Protein AF-A0A7S2YFI0-F1 (afdb_monomer_lite)

Foldseek 3Di:
DDDDFDDDQDDDDPPDPDDGDDLQRRVQVSCCQQWVDHDPPFKDWPDSALFDKDWAAPPPPPDVCVVVVHGTDIDGDIDIFTQDPVCVVPVVVRTDQCGPPPDHRPDDDDDDDDLVVVLVPDDPRPNVVSVRVNVSVVVVVVLVLVLVVPDDPAAKKKWDLVPKDCQLVLLVLLVQDNVRSVCVSPFIKMKGWDWDCPDPRWTKIWIWIADGPDPPHTPDIDIQTAAKDKDWDAAADSNNRDGGTDIKIKHWDWGAQPQAPSRIWTWMKIFHDDVFGKIKIWTWGHDPQKTKTKMWIQTDPVPDPDRGIRIIIIIIGGDDDPPPPD

Organism: NCBI:txid265537

Secondary structure (DSSP, 8-state):
-------PPPP--TTS-PPPPPHHHHHHHHHHHHH---BTTTEEEEES-SS--EEEE-TT--SHHHHTT--EEEE---EEEE--HHHHH-GGGT--TT-STT---S-S------HHHHHHTS-HHHHHHHHHHHHHHHHHHHHHHHHHHH----EEEEE-GGG-BSHHHHHHHTT--HHHHHHHHHS--EEEEEEE--STTS-EEEEEEESTT-SSSEEEEEEE-BEEEEEEE-S-BTTTTB-S-EEEEEEEEEEE-TTSTTSEEEEEEEEPPGGG--EEEEEEEEETTEEEEEEEEE--TTT-S--SPEEEEEEEEEPPP-----

Radius of gyration: 23.92 Å; chains: 1; bounding box: 74×35×67 Å

Structure (mmCIF, N/CA/C/O backbone):
data_AF-A0A7S2YFI0-F1
#
_entry.id   AF-A0A7S2YFI0-F1
#
loop_
_atom_site.group_PDB
_atom_site.id
_atom_site.type_symbol
_atom_site.label_atom_id
_atom_site.label_alt_id
_atom_site.label_comp_id
_atom_site.label_asym_id
_atom_site.label_entity_id
_atom_site.label_seq_id
_atom_site.pdbx_PDB_ins_code
_atom_site.Cartn_x
_atom_site.Cartn_y
_atom_site.Cartn_z
_atom_site.occupancy
_atom_site.B_iso_or_equiv
_atom_site.auth_seq_id
_atom_site.auth_comp_id
_atom_site.auth_asym_id
_atom_site.auth_atom_id
_atom_site.pdbx_PDB_model_num
ATOM 1 N N . SER A 1 1 ? -16.638 16.879 16.739 1.00 79.56 1 SER A N 1
ATOM 2 C CA . SER A 1 1 ? -15.687 16.045 17.500 1.00 79.56 1 SER A CA 1
ATOM 3 C C . SER A 1 1 ? -15.073 15.045 16.540 1.00 79.56 1 SER A C 1
ATOM 5 O O . SER A 1 1 ? -15.723 14.719 15.556 1.00 79.56 1 SER A O 1
ATOM 7 N N . TRP A 1 2 ? -13.838 14.612 16.786 1.00 89.75 2 TRP A N 1
ATOM 8 C CA . TRP A 1 2 ? -13.183 13.548 16.017 1.00 89.75 2 TRP A CA 1
ATOM 9 C C . TRP A 1 2 ? -13.213 12.263 16.839 1.00 89.75 2 TRP A C 1
ATOM 11 O O . TRP A 1 2 ? -12.985 12.322 18.045 1.00 89.75 2 TRP A O 1
ATOM 21 N N . GLN A 1 3 ? -13.512 11.138 16.202 1.00 91.50 3 GLN A N 1
ATOM 22 C CA . GLN A 1 3 ? -13.483 9.804 16.798 1.00 91.50 3 GLN A CA 1
ATOM 23 C C . GLN A 1 3 ? -13.188 8.781 15.687 1.00 91.50 3 GLN A C 1
ATOM 25 O O . GLN A 1 3 ? -13.381 9.080 14.510 1.00 91.50 3 GLN A O 1
ATOM 30 N N . ALA A 1 4 ? -12.681 7.616 16.069 1.00 93.06 4 ALA A N 1
ATOM 31 C CA . ALA A 1 4 ? -12.593 6.431 15.228 1.00 93.06 4 ALA A CA 1
ATOM 32 C C . ALA A 1 4 ? -13.975 5.754 15.097 1.00 93.06 4 ALA A C 1
ATOM 34 O O . ALA A 1 4 ? -14.808 5.952 15.989 1.00 93.06 4 ALA A O 1
ATOM 35 N N . PRO A 1 5 ? -14.200 4.967 14.027 1.00 93.25 5 PRO A N 1
ATOM 36 C CA . PRO A 1 5 ? -15.417 4.174 13.852 1.00 93.25 5 PRO A CA 1
ATOM 37 C C . PRO A 1 5 ? -15.616 3.156 14.980 1.00 93.25 5 PRO A C 1
ATOM 39 O O . PRO A 1 5 ? -14.627 2.613 15.491 1.00 93.25 5 PRO A O 1
ATOM 42 N N . GLN A 1 6 ? -16.863 2.936 15.411 1.00 91.38 6 GLN A N 1
ATOM 43 C CA . GLN A 1 6 ? -17.170 2.102 16.579 1.00 91.38 6 GLN A CA 1
ATOM 44 C C . GLN A 1 6 ? -18.645 1.690 16.698 1.00 91.38 6 GLN A C 1
ATOM 46 O O . GLN A 1 6 ? -19.494 2.513 17.036 1.00 91.38 6 GLN A O 1
ATOM 51 N N . GLY A 1 7 ? -18.899 0.383 16.746 1.00 89.88 7 GLY A N 1
ATOM 52 C CA . GLY A 1 7 ? -20.228 -0.128 17.073 1.00 89.88 7 GLY A CA 1
ATOM 53 C C . GLY A 1 7 ? -20.242 -1.412 17.894 1.00 89.88 7 GLY A C 1
ATOM 54 O O . GLY A 1 7 ? -19.295 -1.735 18.620 1.00 89.88 7 GLY A O 1
ATOM 55 N N . GLY A 1 8 ? -21.403 -2.058 17.894 1.00 89.56 8 GLY A N 1
ATOM 56 C CA . GLY A 1 8 ? -21.706 -3.188 18.766 1.00 89.56 8 GLY A CA 1
ATOM 57 C C . GLY A 1 8 ? -21.117 -4.490 18.240 1.00 89.56 8 GLY A C 1
ATOM 58 O O . GLY A 1 8 ? -20.944 -4.670 17.040 1.00 89.56 8 GLY A O 1
ATOM 59 N N . VAL A 1 9 ? -20.839 -5.427 19.145 1.00 88.44 9 VAL A N 1
ATOM 60 C CA . VAL A 1 9 ? -20.590 -6.820 18.759 1.00 88.44 9 VAL A CA 1
ATOM 61 C C . VAL A 1 9 ? -21.922 -7.549 18.837 1.00 88.44 9 VAL A C 1
ATOM 63 O O . VAL A 1 9 ? -22.497 -7.648 19.924 1.00 88.44 9 VAL A O 1
ATOM 66 N N . ASP A 1 10 ? -22.413 -8.035 17.699 1.00 83.12 10 ASP A N 1
ATOM 67 C CA . ASP A 1 10 ? -23.638 -8.823 17.671 1.00 83.12 10 ASP A CA 1
ATOM 68 C C . ASP A 1 10 ? -23.377 -10.200 18.288 1.00 83.12 10 ASP A C 1
ATOM 70 O O . ASP A 1 10 ? -22.575 -10.996 17.795 1.00 83.12 10 ASP A O 1
ATOM 74 N N . ASP A 1 11 ? -24.070 -10.483 19.387 1.00 70.00 11 ASP A N 1
ATOM 75 C CA . ASP A 1 11 ? -24.106 -11.807 20.002 1.00 70.00 11 ASP A CA 1
ATOM 76 C C . ASP A 1 11 ? -25.409 -12.522 19.619 1.00 70.00 11 ASP A C 1
ATOM 78 O O . ASP A 1 11 ? -26.458 -11.881 19.477 1.00 70.00 11 ASP A O 1
ATOM 82 N N . ALA A 1 12 ? -25.374 -13.852 19.493 1.00 54.28 12 ALA A N 1
ATOM 83 C CA . ALA A 1 12 ? -26.614 -14.614 19.381 1.00 54.28 12 ALA A CA 1
ATOM 84 C C . ALA A 1 12 ? -27.233 -14.736 20.769 1.00 54.28 12 ALA A C 1
ATOM 86 O O . ALA A 1 12 ? -26.848 -15.579 21.579 1.00 54.28 12 ALA A O 1
ATOM 87 N N . TRP A 1 13 ? -28.244 -13.920 21.031 1.00 57.91 13 TRP A N 1
ATOM 88 C CA . TRP A 1 13 ? -29.158 -14.148 22.141 1.00 57.91 13 TRP A CA 1
ATOM 89 C C . TRP A 1 13 ? -30.466 -14.717 21.595 1.00 57.91 13 TRP A C 1
ATOM 91 O O . TRP A 1 13 ? -30.853 -14.406 20.473 1.00 57.91 13 TRP A O 1
ATOM 101 N N . GLU A 1 14 ? -31.153 -15.552 22.387 1.00 50.44 14 GLU A N 1
ATOM 102 C CA . GLU A 1 14 ? -32.298 -16.393 21.971 1.00 50.44 14 GLU A CA 1
ATOM 103 C C . GLU A 1 14 ? -33.426 -15.670 21.197 1.00 50.44 14 GLU A C 1
ATOM 105 O O . GLU A 1 14 ? -34.275 -16.334 20.604 1.00 50.44 14 GLU A O 1
ATOM 110 N N . ALA A 1 15 ? -33.459 -14.332 21.186 1.00 55.47 15 ALA A N 1
ATOM 111 C CA . ALA A 1 15 ? -34.475 -13.527 20.516 1.00 55.47 15 ALA A CA 1
ATOM 112 C C . ALA A 1 15 ? -34.003 -12.730 19.281 1.00 55.47 15 ALA A C 1
ATOM 114 O O . ALA A 1 15 ? -34.860 -12.148 18.611 1.00 55.47 15 ALA A O 1
ATOM 115 N N . ASN A 1 16 ? -32.707 -12.689 18.944 1.00 58.19 16 ASN A N 1
ATOM 116 C CA . ASN A 1 16 ? -32.253 -12.142 17.661 1.00 58.19 16 ASN A CA 1
ATOM 117 C C . ASN A 1 16 ? -31.700 -13.294 16.794 1.00 58.19 16 ASN A C 1
ATOM 119 O O . ASN A 1 16 ? -30.969 -14.162 17.255 1.00 58.19 16 ASN A O 1
ATOM 123 N N . ASN A 1 17 ? -32.114 -13.369 15.531 1.00 61.75 17 ASN A N 1
ATOM 124 C CA . ASN A 1 17 ? -31.664 -14.408 14.593 1.00 61.75 17 ASN A CA 1
ATOM 125 C C . ASN A 1 17 ? -30.255 -14.100 14.036 1.00 61.75 17 ASN A C 1
ATOM 127 O O . ASN A 1 17 ? -29.983 -14.409 12.874 1.00 61.75 17 ASN A O 1
ATOM 131 N N . PHE A 1 18 ? -29.384 -13.435 14.801 1.00 67.81 18 PHE A N 1
ATOM 132 C CA . PHE A 1 18 ? -28.055 -13.067 14.323 1.00 67.81 18 PHE A CA 1
ATOM 133 C C . PHE A 1 18 ? -27.056 -14.197 14.565 1.00 67.81 18 PHE A C 1
ATOM 135 O O . PHE A 1 18 ? -27.201 -15.036 15.454 1.00 67.81 18 PHE A O 1
ATOM 142 N N . VAL A 1 19 ? -26.042 -14.233 13.709 1.00 74.25 19 VAL A N 1
ATOM 143 C CA . VAL A 1 19 ? -24.886 -15.113 13.862 1.00 74.25 19 VAL A CA 1
ATOM 144 C C . VAL A 1 19 ? -23.897 -14.387 14.779 1.00 74.25 19 VAL A C 1
ATOM 146 O O . VAL A 1 19 ? -23.603 -13.234 14.479 1.00 74.25 19 VAL A O 1
ATOM 149 N N . PRO A 1 20 ? -23.378 -15.013 15.855 1.00 83.56 20 PRO A N 1
ATOM 150 C CA . PRO A 1 20 ? -22.409 -14.364 16.734 1.00 83.56 20 PRO A CA 1
ATOM 151 C C . PRO A 1 20 ? -21.185 -13.877 15.962 1.00 83.56 20 PRO A C 1
ATOM 153 O O . PRO A 1 20 ? -20.627 -14.622 15.146 1.00 83.56 20 PRO A O 1
ATOM 156 N N . GLU A 1 21 ? -20.731 -12.668 16.271 1.00 88.38 21 GLU A N 1
ATOM 157 C CA . GLU A 1 21 ? -19.525 -12.081 15.699 1.00 88.38 21 GLU A CA 1
ATOM 158 C C . GLU A 1 21 ? -18.355 -12.124 16.691 1.00 88.38 21 GLU A C 1
ATOM 160 O O . GLU A 1 21 ? -18.494 -11.942 17.899 1.00 88.38 21 GLU A O 1
ATOM 165 N N . THR A 1 22 ? -17.147 -12.339 16.175 1.00 91.44 22 THR A N 1
ATOM 166 C CA . THR A 1 22 ? -15.915 -12.009 16.905 1.00 91.44 22 THR A CA 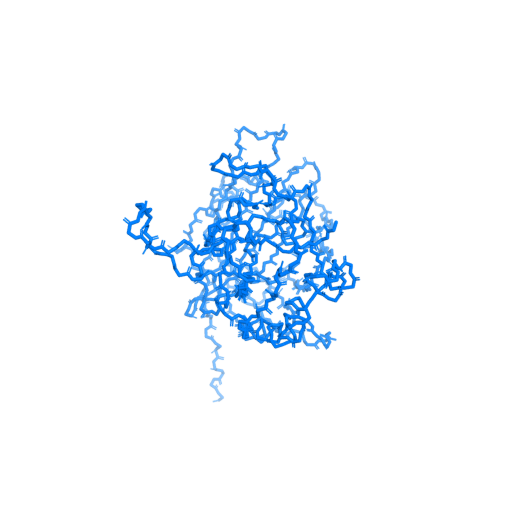1
ATOM 167 C C . THR A 1 22 ? -15.689 -10.494 16.900 1.00 91.44 22 THR A C 1
ATOM 169 O O . THR A 1 22 ? -16.155 -9.797 16.002 1.00 91.44 22 THR A O 1
ATOM 172 N N . ILE A 1 23 ? -14.881 -9.982 17.835 1.00 92.56 23 ILE A N 1
ATOM 173 C CA . ILE A 1 23 ? -14.485 -8.559 17.889 1.00 92.56 23 ILE A CA 1
ATOM 174 C C . ILE A 1 23 ? -13.936 -8.065 16.542 1.00 92.56 23 ILE A C 1
ATOM 176 O O . ILE A 1 23 ? -14.292 -6.986 16.081 1.00 92.56 23 ILE A O 1
ATOM 180 N N . ALA A 1 24 ? -13.093 -8.868 15.887 1.00 93.56 24 ALA A N 1
ATOM 181 C CA . ALA A 1 24 ? -12.520 -8.523 14.591 1.00 93.56 24 ALA A CA 1
ATOM 182 C C . ALA A 1 24 ? -13.573 -8.469 13.469 1.00 93.56 24 ALA A C 1
ATOM 184 O O . ALA A 1 24 ? -13.476 -7.617 12.589 1.00 93.56 24 ALA A O 1
ATOM 185 N N . GLN A 1 25 ? -14.571 -9.360 13.498 1.00 93.81 25 GLN A N 1
ATOM 186 C CA . GLN A 1 25 ? -15.677 -9.355 12.533 1.00 93.81 25 GLN A CA 1
ATOM 187 C C . GLN A 1 25 ? -16.577 -8.138 12.731 1.00 93.81 25 GLN A C 1
ATOM 189 O O . GLN A 1 25 ? -16.843 -7.446 11.753 1.00 93.81 25 GLN A O 1
ATOM 194 N N . ALA A 1 26 ? -16.951 -7.835 13.976 1.00 93.81 26 ALA A N 1
ATOM 195 C CA . ALA A 1 26 ? -17.712 -6.635 14.301 1.00 93.81 26 ALA A CA 1
ATOM 196 C C . ALA A 1 26 ? -16.947 -5.377 13.866 1.00 93.81 26 ALA A C 1
ATOM 198 O O . ALA A 1 26 ? -17.455 -4.593 13.078 1.00 93.81 26 ALA A O 1
ATOM 199 N N . ALA A 1 27 ? -15.671 -5.234 14.242 1.00 95.38 27 ALA A N 1
ATOM 200 C CA . ALA A 1 27 ? -14.858 -4.088 13.828 1.00 95.38 27 ALA A CA 1
ATOM 201 C C . ALA A 1 27 ? -14.746 -3.943 12.297 1.00 95.38 27 ALA A C 1
ATOM 203 O O . ALA A 1 27 ? -14.753 -2.826 11.786 1.00 95.38 27 ALA A O 1
ATOM 204 N N . ALA A 1 28 ? -14.654 -5.051 11.553 1.00 95.44 28 ALA A N 1
ATOM 205 C CA . ALA A 1 28 ? -14.647 -5.030 10.091 1.00 95.44 28 ALA A CA 1
ATOM 206 C C . ALA A 1 28 ? -16.011 -4.641 9.492 1.00 95.44 28 ALA A C 1
ATOM 208 O O . ALA A 1 28 ? -16.043 -3.945 8.476 1.00 95.44 28 ALA A O 1
ATOM 209 N N . ARG A 1 29 ? -17.119 -5.082 10.104 1.00 94.69 29 ARG A N 1
ATOM 210 C CA . ARG A 1 29 ? -18.481 -4.700 9.715 1.00 94.69 29 ARG A CA 1
ATOM 211 C C . ARG A 1 29 ? -18.716 -3.211 9.961 1.00 94.69 29 ARG A C 1
ATOM 213 O O . ARG A 1 29 ? -19.071 -2.523 9.012 1.00 94.69 29 ARG A O 1
ATOM 220 N N . GLU A 1 30 ? -18.417 -2.710 11.156 1.00 95.12 30 GLU A N 1
ATOM 221 C CA . GLU A 1 30 ? -18.569 -1.288 11.510 1.00 95.12 30 GLU A CA 1
ATOM 222 C C . GLU A 1 30 ? -17.718 -0.393 10.601 1.00 95.12 30 GLU A C 1
ATOM 224 O O . GLU A 1 30 ? -18.173 0.622 10.080 1.00 95.12 30 GLU A O 1
ATOM 229 N N . LEU A 1 31 ? -16.486 -0.818 10.297 1.00 95.31 31 LEU A N 1
ATOM 230 C CA . LEU A 1 31 ? -15.634 -0.104 9.350 1.00 95.31 31 LEU A CA 1
ATOM 231 C C . LEU A 1 31 ? -16.264 -0.021 7.944 1.00 95.31 31 LEU A C 1
ATOM 233 O O . LEU A 1 31 ? -16.124 0.992 7.255 1.00 95.31 31 LEU A O 1
ATOM 237 N N . TYR A 1 32 ? -16.974 -1.061 7.507 1.00 95.44 32 TYR A N 1
ATOM 238 C CA . TYR A 1 32 ? -17.712 -1.028 6.248 1.00 95.44 32 TYR A CA 1
ATOM 239 C C . TYR A 1 32 ? -18.984 -0.173 6.340 1.00 95.44 32 TYR A C 1
ATOM 241 O O . TYR A 1 32 ? -19.271 0.583 5.411 1.00 95.44 32 TYR A O 1
ATOM 249 N N . GLU A 1 33 ? -19.736 -0.281 7.431 1.00 94.56 33 GLU A N 1
ATOM 250 C CA . GLU A 1 33 ? -21.015 0.407 7.632 1.00 94.56 33 GLU A CA 1
ATOM 251 C C . GLU A 1 33 ? -20.841 1.919 7.756 1.00 94.56 33 GLU A C 1
ATOM 253 O O . GLU A 1 33 ? -21.527 2.682 7.068 1.00 94.56 33 GLU A O 1
ATOM 258 N N . GLU A 1 34 ? -19.847 2.351 8.526 1.00 95.12 34 GLU A N 1
ATOM 259 C CA . GLU A 1 34 ? -19.617 3.759 8.833 1.00 95.12 34 GLU A CA 1
ATOM 260 C C . GLU A 1 34 ? -18.669 4.445 7.834 1.00 95.12 34 GLU A C 1
ATOM 262 O O . GLU A 1 34 ? -18.810 5.642 7.566 1.00 95.12 34 GLU A O 1
ATOM 267 N N . MET A 1 35 ? -17.703 3.702 7.271 1.00 95.19 35 MET A N 1
ATOM 268 C CA . MET A 1 35 ? -16.628 4.266 6.435 1.00 95.19 35 MET A CA 1
ATOM 269 C C . MET A 1 35 ? -16.579 3.698 5.011 1.00 95.19 35 MET A C 1
ATOM 271 O O . MET A 1 35 ? -15.788 4.169 4.193 1.00 95.19 35 MET A O 1
ATOM 275 N N . GLY A 1 36 ? -17.376 2.676 4.689 1.00 94.75 36 GLY A N 1
ATOM 276 C CA . GLY A 1 36 ? -17.392 2.038 3.369 1.00 94.75 36 GLY A CA 1
ATOM 277 C C . GLY A 1 36 ? -16.173 1.168 3.043 1.00 94.75 36 GLY A C 1
ATOM 278 O O . GLY A 1 36 ? -16.100 0.635 1.932 1.00 94.75 36 GLY A O 1
ATOM 279 N N . LEU A 1 37 ? -15.233 0.997 3.978 1.00 95.25 37 LEU A N 1
ATOM 280 C CA . LEU A 1 37 ? -13.970 0.292 3.743 1.00 95.25 37 LEU A CA 1
ATOM 281 C C . LEU A 1 37 ? -14.134 -1.212 3.960 1.00 95.25 37 LEU A C 1
ATOM 283 O O . LEU A 1 37 ? -14.724 -1.655 4.942 1.00 95.25 37 LEU A O 1
ATOM 287 N N . LYS A 1 38 ? -13.569 -2.017 3.060 1.00 94.12 38 LYS A N 1
ATOM 288 C CA . LYS A 1 38 ? -13.610 -3.479 3.145 1.00 94.12 38 LYS A CA 1
ATOM 289 C C . LYS A 1 38 ? -12.249 -4.048 3.525 1.00 94.12 38 LYS A C 1
ATOM 291 O O . LYS A 1 38 ? -11.222 -3.670 2.957 1.00 94.12 38 LYS A O 1
ATOM 296 N N . CYS A 1 39 ? -12.252 -5.019 4.436 1.00 93.00 39 CYS A N 1
ATOM 297 C CA . CYS A 1 39 ? -11.061 -5.817 4.723 1.00 93.00 39 CYS A CA 1
ATOM 298 C C . CYS A 1 39 ? -10.578 -6.558 3.466 1.00 93.00 39 CYS A C 1
ATOM 300 O O . CYS A 1 39 ? -11.376 -6.903 2.595 1.00 93.00 39 CYS A O 1
ATOM 302 N N . ASP A 1 40 ? -9.262 -6.737 3.362 1.00 87.88 40 ASP A N 1
ATOM 303 C CA . ASP A 1 40 ? -8.517 -7.351 2.251 1.00 87.88 40 ASP A CA 1
ATOM 304 C C . ASP A 1 40 ? -8.595 -6.608 0.906 1.00 87.88 40 ASP A C 1
ATOM 306 O O . ASP A 1 40 ? -7.879 -6.948 -0.036 1.00 87.88 40 ASP A O 1
ATOM 310 N N . LYS A 1 41 ? -9.423 -5.562 0.817 1.00 89.44 41 LYS A N 1
ATOM 311 C CA . LYS A 1 41 ? -9.550 -4.702 -0.362 1.00 89.44 41 LYS A CA 1
ATOM 312 C C . LYS A 1 41 ? -9.022 -3.292 -0.114 1.00 89.44 41 LYS A C 1
ATOM 314 O O . LYS A 1 41 ? -8.270 -2.781 -0.935 1.00 89.44 41 LYS A O 1
ATOM 319 N N . ASP A 1 42 ? -9.443 -2.673 0.984 1.00 93.00 42 ASP A N 1
ATOM 320 C CA . ASP A 1 42 ? -9.149 -1.275 1.313 1.00 93.00 42 ASP A CA 1
ATOM 321 C C . ASP A 1 42 ? -8.253 -1.178 2.563 1.00 93.00 42 ASP A C 1
ATOM 323 O O . ASP A 1 42 ? -7.406 -0.284 2.668 1.00 93.00 42 ASP A O 1
ATOM 327 N N . VAL A 1 43 ? -8.363 -2.155 3.471 1.00 95.44 43 VAL A N 1
ATOM 328 C CA . VAL A 1 43 ? -7.529 -2.275 4.675 1.00 95.44 43 VAL A CA 1
ATOM 329 C C . VAL A 1 43 ? -7.177 -3.729 5.014 1.00 95.44 43 VAL A C 1
ATOM 331 O O . VAL A 1 43 ? -7.879 -4.651 4.609 1.00 95.44 43 VAL A O 1
ATOM 334 N N . ILE A 1 44 ? -6.133 -3.939 5.818 1.00 95.12 44 ILE A N 1
ATOM 335 C CA . ILE A 1 44 ? -5.776 -5.238 6.417 1.00 95.12 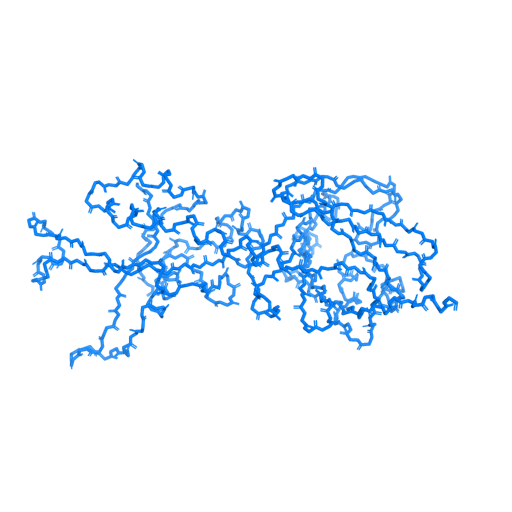44 ILE A CA 1
ATOM 336 C C . ILE A 1 44 ? -5.794 -5.121 7.942 1.00 95.12 44 ILE A C 1
ATOM 338 O O . ILE A 1 44 ? -5.249 -4.166 8.502 1.00 95.12 44 ILE A O 1
ATOM 342 N N . LEU A 1 45 ? -6.398 -6.103 8.617 1.00 94.69 45 LEU A N 1
ATOM 343 C CA . LEU A 1 45 ? -6.366 -6.210 10.075 1.00 94.69 45 LEU A CA 1
ATOM 344 C C . LEU A 1 45 ? -4.954 -6.582 10.545 1.00 94.69 45 LEU A C 1
ATOM 346 O O . LEU A 1 45 ? -4.433 -7.644 10.214 1.00 94.69 45 LEU A O 1
ATOM 350 N N . MET A 1 46 ? -4.350 -5.719 11.356 1.00 90.44 46 MET A N 1
ATOM 351 C CA . MET A 1 46 ? -3.009 -5.928 11.906 1.00 90.44 46 MET A CA 1
ATOM 352 C C . MET A 1 46 ? -3.045 -6.513 13.310 1.00 90.44 46 MET A C 1
ATOM 354 O O . MET A 1 46 ? -2.201 -7.339 13.655 1.00 90.44 46 MET A O 1
ATOM 358 N N . ASN A 1 47 ? -4.001 -6.056 14.120 1.00 88.06 47 ASN A N 1
ATOM 359 C CA . ASN A 1 47 ? -4.191 -6.513 15.487 1.00 88.06 47 ASN A CA 1
ATOM 360 C C . ASN A 1 47 ? -5.677 -6.423 15.860 1.00 88.06 47 ASN A C 1
ATOM 362 O O . ASN A 1 47 ? -6.247 -5.337 15.818 1.00 88.06 47 ASN A O 1
ATOM 366 N N . GLY A 1 48 ? -6.289 -7.556 16.214 1.00 86.81 48 GLY A N 1
ATOM 367 C CA . GLY A 1 48 ? -7.691 -7.635 16.645 1.00 86.81 48 GLY A CA 1
ATOM 368 C C . GLY A 1 48 ? -7.926 -7.295 18.120 1.00 86.81 48 GLY A C 1
ATOM 369 O O . GLY A 1 48 ? -9.072 -7.272 18.553 1.00 86.81 48 GLY A O 1
ATOM 370 N N . ASN A 1 49 ? -6.859 -7.070 18.891 1.00 85.75 49 ASN A N 1
ATOM 371 C CA . ASN A 1 49 ? -6.929 -6.620 20.275 1.00 85.75 49 ASN A CA 1
ATOM 372 C C . ASN A 1 49 ? -5.695 -5.767 20.608 1.00 85.75 49 ASN A C 1
ATOM 374 O O . ASN A 1 49 ? -4.702 -6.234 21.168 1.00 85.75 49 ASN A O 1
ATOM 378 N N . ALA A 1 50 ? -5.720 -4.517 20.154 1.00 80.25 50 ALA A N 1
ATOM 379 C CA . ALA A 1 50 ? -4.574 -3.616 20.202 1.00 80.25 50 ALA A CA 1
ATOM 380 C C . ALA A 1 50 ? -4.211 -3.159 21.619 1.00 80.25 50 ALA A C 1
ATOM 382 O O . ALA A 1 50 ? -3.051 -2.839 21.878 1.00 80.25 50 ALA A O 1
ATOM 383 N N . VAL A 1 51 ? -5.193 -3.147 22.521 1.00 86.06 51 VAL A N 1
ATOM 384 C CA . VAL A 1 51 ? -5.047 -2.813 23.940 1.00 86.06 51 VAL A CA 1
ATOM 385 C C . VAL A 1 51 ? -5.960 -3.696 24.773 1.00 86.06 51 VAL A C 1
ATOM 387 O O . VAL A 1 51 ? -6.916 -4.259 24.250 1.00 86.06 51 VAL A O 1
ATOM 390 N N . GLU A 1 52 ? -5.697 -3.774 26.076 1.00 85.50 52 GLU A N 1
ATOM 391 C CA . GLU A 1 52 ? -6.630 -4.412 27.003 1.00 85.50 52 GLU A CA 1
ATOM 392 C C . GLU A 1 52 ? -8.015 -3.738 26.948 1.00 85.50 52 GLU A C 1
ATOM 394 O O . GLU A 1 52 ? -8.088 -2.512 26.792 1.00 85.50 52 GLU A O 1
ATOM 399 N N . PRO A 1 53 ? -9.112 -4.503 27.096 1.00 89.25 53 PRO A N 1
ATOM 400 C CA . PRO A 1 53 ? -10.459 -3.963 26.966 1.00 89.25 53 PRO A CA 1
ATOM 401 C C . PRO A 1 53 ? -10.722 -2.830 27.959 1.00 89.25 53 PRO A C 1
ATOM 403 O O . PRO A 1 53 ? -10.463 -2.958 29.160 1.00 89.25 53 PRO A O 1
ATOM 406 N N . VAL A 1 54 ? -11.278 -1.718 27.475 1.00 88.19 54 VAL A N 1
ATOM 407 C CA . VAL A 1 54 ? -11.529 -0.528 28.300 1.00 88.19 54 VAL A CA 1
ATOM 408 C C . VAL A 1 54 ? -13.014 -0.397 28.585 1.00 88.19 54 VAL A C 1
ATOM 410 O O . VAL A 1 54 ? -13.824 -0.260 27.672 1.00 88.19 54 VAL A O 1
ATOM 413 N N . ARG A 1 55 ? -13.384 -0.386 29.867 1.00 87.50 55 ARG A N 1
ATOM 414 C CA . ARG A 1 55 ? -14.770 -0.173 30.298 1.00 87.50 55 ARG A CA 1
ATOM 415 C C . ARG A 1 55 ? -15.015 1.281 30.659 1.00 87.50 55 ARG A C 1
ATOM 417 O O . ARG A 1 55 ? -14.200 1.888 31.351 1.00 87.50 55 ARG A O 1
ATOM 424 N N . TYR A 1 56 ? -16.165 1.809 30.262 1.00 81.44 56 TYR A N 1
ATOM 425 C CA . TYR A 1 56 ? -16.641 3.099 30.751 1.00 81.44 56 TYR A CA 1
ATOM 426 C C . TYR A 1 56 ? -18.108 3.024 31.172 1.00 81.44 56 TYR A C 1
ATOM 428 O O . TYR A 1 56 ? -18.917 2.327 30.559 1.00 81.44 56 TYR A O 1
ATOM 436 N N . ASP A 1 57 ? -18.421 3.728 32.256 1.00 80.38 57 ASP A N 1
ATOM 437 C CA . ASP A 1 57 ? -19.754 3.799 32.846 1.00 80.38 57 ASP A CA 1
ATOM 438 C C . ASP A 1 57 ? -20.591 4.867 32.124 1.00 80.38 57 ASP A C 1
ATOM 440 O O . ASP A 1 57 ? -20.100 5.947 31.785 1.00 80.38 57 ASP A O 1
ATOM 444 N N . THR A 1 58 ? -21.860 4.559 31.883 1.00 78.75 58 THR A N 1
ATOM 445 C CA . THR A 1 58 ? -22.848 5.484 31.308 1.00 78.75 58 THR A CA 1
ATOM 446 C C . THR A 1 58 ? -23.941 5.868 32.305 1.00 78.75 58 THR A C 1
ATOM 448 O O . THR A 1 58 ? -24.902 6.551 31.938 1.00 78.75 58 THR A O 1
ATOM 451 N N . SER A 1 59 ? -23.804 5.462 33.569 1.00 76.06 59 SER A N 1
ATOM 452 C CA . SER A 1 59 ? -24.726 5.775 34.653 1.00 76.06 59 SER A CA 1
ATOM 453 C C . SER A 1 59 ? -24.976 7.283 34.755 1.00 76.06 59 SER A C 1
ATOM 455 O O . SER A 1 59 ? -24.084 8.120 34.619 1.00 76.06 59 SER A O 1
ATOM 457 N N . GLY A 1 60 ? -26.249 7.651 34.923 1.00 72.12 60 GLY A N 1
ATOM 458 C CA . GLY A 1 60 ? -26.672 9.054 34.980 1.00 72.12 60 GLY A CA 1
ATOM 459 C C . GLY A 1 60 ? -26.798 9.769 33.627 1.00 72.12 60 GLY A C 1
ATOM 460 O O . GLY A 1 60 ? -27.107 10.959 33.620 1.00 72.12 60 GLY A O 1
ATOM 461 N N . THR A 1 61 ? -26.613 9.083 32.492 1.00 74.50 61 THR A N 1
ATOM 462 C CA . THR A 1 61 ? -26.920 9.627 31.154 1.00 74.50 61 THR A CA 1
ATOM 463 C C . THR A 1 61 ? -28.301 9.172 30.659 1.00 74.50 61 THR A C 1
ATOM 465 O O . THR A 1 61 ? -28.738 8.067 30.973 1.00 74.50 61 THR A O 1
ATOM 468 N N . ASP A 1 62 ? -29.006 9.998 29.873 1.00 78.12 62 ASP A N 1
ATOM 469 C CA . ASP A 1 62 ? -30.315 9.650 29.274 1.00 78.12 62 ASP A CA 1
ATOM 470 C C . ASP A 1 62 ? -30.176 8.982 27.886 1.00 78.12 62 ASP A C 1
ATOM 472 O O . ASP A 1 62 ? -30.893 9.297 26.930 1.00 78.12 62 ASP A O 1
ATOM 476 N N . ASN A 1 63 ? -29.200 8.084 27.737 1.00 80.12 63 ASN A N 1
ATOM 477 C CA . ASN A 1 63 ? -28.938 7.396 26.474 1.00 80.12 63 ASN A CA 1
ATOM 478 C C . ASN A 1 63 ? -29.720 6.069 26.364 1.00 80.12 63 ASN A C 1
ATOM 480 O O . ASN A 1 63 ? -30.443 5.658 27.271 1.00 80.12 63 ASN A O 1
ATOM 484 N N . TRP A 1 64 ? -29.628 5.402 25.212 1.00 81.69 64 TRP A N 1
ATOM 485 C CA . TRP A 1 64 ? -30.336 4.138 24.988 1.00 81.69 64 TRP A CA 1
ATOM 486 C C . TRP A 1 64 ? -29.784 2.984 25.846 1.00 81.69 64 TRP A C 1
ATOM 488 O O . TRP A 1 64 ? -30.544 2.081 26.196 1.00 81.69 64 TRP A O 1
ATOM 498 N N . LEU A 1 65 ? -28.496 3.027 26.216 1.00 80.50 65 LEU A N 1
ATOM 499 C CA . LEU A 1 65 ? -27.836 2.006 27.034 1.00 80.50 65 LEU A CA 1
ATOM 500 C C . LEU A 1 65 ? -28.446 1.966 28.434 1.00 80.50 65 LEU A C 1
ATOM 502 O O . LEU A 1 65 ? -28.898 0.910 28.874 1.00 80.50 65 LEU A O 1
ATOM 506 N N . THR A 1 66 ? -28.553 3.123 29.094 1.00 80.12 66 THR A N 1
ATOM 507 C CA . THR A 1 66 ? -29.168 3.225 30.424 1.00 80.12 66 THR A CA 1
ATOM 508 C C . THR A 1 66 ? -30.656 2.889 30.381 1.00 80.12 66 THR A C 1
ATOM 510 O O . THR A 1 66 ? -31.145 2.180 31.261 1.00 80.12 66 THR A O 1
ATOM 513 N N . LYS A 1 67 ? -31.371 3.305 29.323 1.00 82.50 67 LYS A N 1
ATOM 514 C CA . LYS A 1 67 ? -32.779 2.926 29.075 1.00 82.50 67 LYS A CA 1
ATOM 515 C C . LYS A 1 67 ? -32.968 1.419 28.903 1.00 82.50 67 LYS A C 1
ATOM 517 O O . LYS A 1 67 ? -34.010 0.896 29.287 1.00 82.50 67 LYS A O 1
ATOM 522 N N . SER A 1 68 ? -31.963 0.732 28.368 1.00 81.75 68 SER A N 1
ATOM 523 C CA . SER A 1 68 ? -31.955 -0.724 28.180 1.00 81.75 68 SER A CA 1
ATOM 524 C C . SER A 1 68 ? -31.379 -1.481 29.386 1.00 81.75 68 SER A C 1
ATOM 526 O O . SER A 1 68 ? -31.271 -2.702 29.346 1.00 81.75 68 SER A O 1
ATOM 528 N N . GLY A 1 69 ? -31.030 -0.779 30.472 1.00 83.38 69 GLY A N 1
ATOM 529 C CA . GLY A 1 69 ? -30.518 -1.372 31.712 1.00 83.38 69 GLY A CA 1
ATOM 530 C C . GLY A 1 69 ? -29.018 -1.678 31.714 1.00 83.38 69 GLY A C 1
ATOM 531 O O . GLY A 1 69 ? -28.524 -2.269 32.675 1.00 83.38 69 GLY A O 1
ATOM 532 N N . PHE A 1 70 ? -28.279 -1.270 30.681 1.00 82.75 70 PHE A N 1
ATOM 533 C CA . PHE A 1 70 ? -26.828 -1.421 30.644 1.00 82.75 70 PHE A CA 1
ATOM 534 C C . PHE A 1 70 ? -26.150 -0.367 31.523 1.00 82.75 70 PHE A C 1
ATOM 536 O O . PHE A 1 70 ? -26.542 0.800 31.546 1.00 82.75 70 PHE A O 1
ATOM 543 N N . GLN A 1 71 ? -25.106 -0.785 32.243 1.00 83.44 71 GLN A N 1
ATOM 544 C CA . GLN A 1 71 ? -24.306 0.114 33.081 1.00 83.44 71 GLN A CA 1
ATOM 545 C C . GLN A 1 71 ? -23.280 0.894 32.250 1.00 83.44 71 GLN A C 1
ATOM 547 O O . GLN A 1 71 ? -22.917 2.007 32.597 1.00 83.44 71 GLN A O 1
ATOM 552 N N . GLY A 1 72 ? -22.839 0.369 31.112 1.00 83.31 72 GLY A N 1
ATOM 553 C CA . GLY A 1 72 ? -21.785 0.992 30.323 1.00 83.31 72 GLY A CA 1
ATOM 554 C C . GLY A 1 72 ? -21.426 0.171 29.098 1.00 83.31 72 GLY A C 1
ATOM 555 O O . GLY A 1 72 ? -22.187 -0.709 28.697 1.00 83.31 72 GLY A O 1
ATOM 556 N N . GLN A 1 73 ? -20.255 0.450 28.532 1.00 85.00 73 GLN A N 1
ATOM 557 C CA . GLN A 1 73 ? -19.690 -0.326 27.429 1.00 85.00 73 GLN A CA 1
ATOM 558 C C . GLN A 1 73 ? -18.281 -0.809 27.768 1.00 85.00 73 GLN A C 1
ATOM 560 O O . GLN A 1 73 ? -17.558 -0.177 28.541 1.00 85.00 73 GLN A O 1
ATOM 565 N N . GLU A 1 74 ? -17.897 -1.923 27.153 1.00 89.75 74 GLU A N 1
ATOM 566 C CA . GLU A 1 74 ? -16.522 -2.404 27.066 1.00 89.75 74 GLU A CA 1
ATOM 567 C C . GLU A 1 74 ? -16.052 -2.227 25.619 1.00 89.75 74 GLU A C 1
ATOM 569 O O . GLU A 1 74 ? -16.706 -2.700 24.694 1.00 89.75 74 GLU A O 1
ATOM 574 N N . LEU A 1 75 ? -14.947 -1.513 25.426 1.00 90.38 75 LEU A N 1
ATOM 575 C CA . LEU A 1 75 ? -14.369 -1.219 24.121 1.00 90.38 75 LEU A CA 1
ATOM 576 C C . LEU A 1 75 ? -13.156 -2.110 23.882 1.00 90.38 75 LEU A C 1
ATOM 578 O O . LEU A 1 75 ? -12.244 -2.164 24.710 1.00 90.38 75 LEU A O 1
ATOM 582 N N . HIS A 1 76 ? -13.133 -2.738 22.712 1.00 92.94 76 HIS A N 1
ATOM 583 C CA . HIS A 1 76 ? -11.991 -3.475 22.185 1.00 92.94 76 HIS A CA 1
ATOM 584 C C . HIS A 1 76 ? -11.476 -2.746 20.949 1.00 92.94 76 HIS A C 1
ATOM 586 O O . HIS A 1 76 ? -12.258 -2.382 20.072 1.00 92.94 76 HIS A O 1
ATOM 592 N N . TRP A 1 77 ? -10.166 -2.523 20.867 1.00 93.75 77 TRP A N 1
ATOM 593 C CA . TRP A 1 77 ? -9.569 -1.809 19.740 1.00 93.75 77 TRP A CA 1
ATOM 594 C C . TRP A 1 77 ? -9.000 -2.778 18.711 1.00 93.75 77 TRP A C 1
ATOM 596 O O . TRP A 1 77 ? -8.123 -3.581 19.024 1.00 93.75 77 TRP A O 1
ATOM 606 N N . CYS A 1 78 ? -9.436 -2.636 17.463 1.00 95.44 78 CYS A N 1
ATOM 607 C CA . CYS A 1 78 ? -8.810 -3.278 16.313 1.00 95.44 78 CYS A CA 1
ATOM 608 C C . CYS A 1 78 ? -7.984 -2.255 15.530 1.00 95.44 78 CYS A C 1
ATOM 610 O O . CYS A 1 78 ? -8.440 -1.142 15.270 1.00 95.44 78 CYS A O 1
ATOM 612 N N . VAL A 1 79 ? -6.771 -2.632 15.129 1.00 95.31 79 VAL A N 1
ATOM 613 C CA . VAL A 1 79 ? -5.897 -1.798 14.297 1.00 95.31 79 VAL A CA 1
ATOM 614 C C . VAL A 1 79 ? -5.874 -2.350 12.886 1.00 95.31 79 VAL A C 1
ATOM 616 O O . VAL A 1 79 ? -5.459 -3.488 12.657 1.00 95.31 79 VAL A O 1
ATOM 619 N N . PHE A 1 80 ? -6.250 -1.497 11.943 1.00 95.69 80 PHE A N 1
ATOM 620 C CA . PHE A 1 80 ? -6.195 -1.764 10.515 1.00 95.69 80 PHE A CA 1
ATOM 621 C C . PHE A 1 80 ? -5.112 -0.906 9.859 1.00 95.69 80 PHE A C 1
ATOM 623 O O . PHE A 1 80 ? -4.816 0.200 10.315 1.00 95.69 80 PHE A O 1
ATOM 630 N N . ARG A 1 81 ? -4.519 -1.402 8.774 1.00 95.19 81 ARG A N 1
ATOM 631 C CA . ARG A 1 81 ? -3.609 -0.630 7.917 1.00 95.19 81 ARG A CA 1
ATOM 632 C C . ARG A 1 81 ? -4.205 -0.484 6.529 1.00 95.19 81 ARG A C 1
ATOM 634 O O . ARG A 1 81 ? -4.725 -1.449 5.975 1.00 95.19 81 ARG A O 1
ATOM 641 N N . CYS A 1 82 ? -4.097 0.721 5.983 1.00 95.12 82 CYS A N 1
ATOM 642 C CA . CYS A 1 82 ? -4.505 1.035 4.622 1.00 95.12 82 CYS A CA 1
ATOM 643 C C . CYS A 1 82 ? -3.718 0.190 3.607 1.00 95.12 82 CYS A C 1
ATOM 645 O O . CYS A 1 82 ? -2.509 -0.018 3.763 1.00 95.12 82 CYS A O 1
ATOM 647 N N . VAL A 1 83 ? -4.399 -0.271 2.556 1.00 95.06 83 VAL A N 1
ATOM 648 C CA . VAL A 1 83 ? -3.749 -0.890 1.387 1.00 95.06 83 VAL A CA 1
ATOM 649 C C . VAL A 1 83 ? -3.825 -0.007 0.142 1.00 95.06 83 VAL A C 1
ATOM 651 O O . VAL A 1 83 ? -3.203 -0.333 -0.865 1.00 95.06 83 VAL A O 1
ATOM 654 N N . ASN A 1 84 ? -4.562 1.106 0.194 1.00 91.12 84 ASN A N 1
ATOM 655 C CA . ASN A 1 84 ? -4.795 2.013 -0.927 1.00 91.12 84 ASN A CA 1
ATOM 656 C C . ASN A 1 84 ? -3.807 3.190 -0.895 1.00 91.12 84 ASN A C 1
ATOM 658 O O . ASN A 1 84 ? -3.828 3.995 0.034 1.00 91.12 84 ASN A O 1
ATOM 662 N N . GLY A 1 85 ? -2.958 3.322 -1.919 1.00 90.62 85 GLY A N 1
ATOM 663 C CA . GLY A 1 85 ? -1.954 4.386 -1.947 1.00 90.62 85 GLY A CA 1
ATOM 664 C C . GLY A 1 85 ? -2.551 5.789 -2.016 1.00 90.62 85 GLY A C 1
ATOM 665 O O . GLY A 1 85 ? -2.089 6.679 -1.307 1.00 90.62 85 GLY A O 1
ATOM 666 N N . ASN A 1 86 ? -3.593 5.991 -2.824 1.00 88.44 86 ASN A N 1
ATOM 667 C CA . ASN A 1 86 ? -4.273 7.285 -2.898 1.00 88.44 86 ASN A CA 1
ATOM 668 C C . ASN A 1 86 ? -5.001 7.596 -1.580 1.00 88.44 86 ASN A C 1
ATOM 670 O O . ASN A 1 86 ? -4.922 8.719 -1.094 1.00 88.44 86 ASN A O 1
ATOM 674 N N . GLY A 1 87 ? -5.615 6.587 -0.954 1.00 90.12 87 GLY A N 1
ATOM 675 C CA . GLY A 1 87 ? -6.262 6.696 0.358 1.00 90.12 87 GLY A CA 1
ATOM 676 C C . GLY A 1 87 ? -5.298 7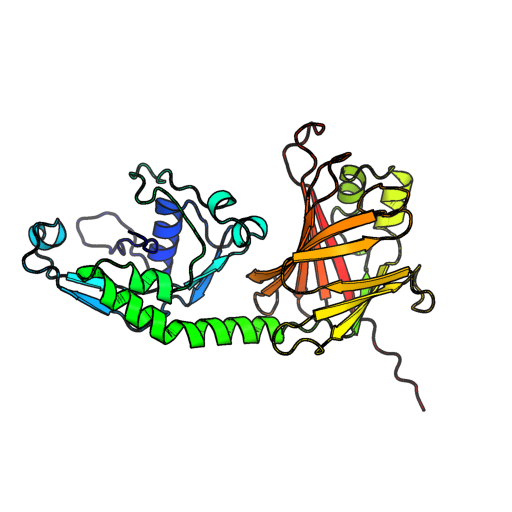.029 1.505 1.00 90.12 87 GLY A C 1
ATOM 677 O O . GLY A 1 87 ? -5.660 7.753 2.430 1.00 90.12 87 GLY A O 1
ATOM 678 N N . ASP A 1 88 ? -4.050 6.558 1.441 1.00 91.00 88 ASP A N 1
ATOM 679 C CA . ASP A 1 88 ? -3.003 6.923 2.407 1.00 91.00 88 ASP A CA 1
ATOM 680 C C . ASP A 1 88 ? -2.609 8.408 2.296 1.00 91.00 88 ASP A C 1
ATOM 682 O O . ASP A 1 88 ? -2.401 9.077 3.306 1.00 91.00 88 ASP A O 1
ATOM 686 N N . ILE A 1 89 ? -2.602 8.968 1.080 1.00 89.25 89 ILE A N 1
ATOM 687 C CA . ILE A 1 89 ? -2.407 10.412 0.866 1.00 89.25 89 ILE A CA 1
ATOM 688 C C . ILE A 1 89 ? -3.645 11.197 1.304 1.00 89.25 89 ILE A C 1
ATOM 690 O O . ILE A 1 89 ? -3.537 12.215 1.991 1.00 89.25 89 ILE A O 1
ATOM 694 N N . ASN A 1 90 ? -4.812 10.747 0.851 1.00 90.44 90 ASN A N 1
ATOM 695 C CA . ASN A 1 90 ? -6.076 11.441 0.984 1.00 90.44 90 ASN A CA 1
ATOM 696 C C . ASN A 1 90 ? -7.194 10.447 1.347 1.00 90.44 90 ASN A C 1
ATOM 698 O O . ASN A 1 90 ? -7.763 9.806 0.459 1.00 90.44 90 ASN A O 1
ATOM 702 N N . PRO A 1 91 ? -7.552 10.317 2.636 1.00 92.62 91 PRO A N 1
ATOM 703 C CA . PRO A 1 91 ? -8.513 9.309 3.075 1.00 92.62 91 PRO A CA 1
ATOM 704 C C . PRO A 1 91 ? -9.935 9.558 2.554 1.00 92.62 91 PRO A C 1
ATOM 706 O O . PRO A 1 91 ? -10.712 8.607 2.476 1.00 92.62 91 PRO A O 1
ATOM 709 N N . ASP A 1 92 ? -10.265 10.786 2.134 1.00 91.75 92 ASP A N 1
ATOM 710 C CA . ASP A 1 92 ? -11.551 11.105 1.495 1.00 91.75 92 ASP A CA 1
ATOM 711 C C . ASP A 1 92 ? -11.738 10.362 0.153 1.00 91.75 92 ASP A C 1
ATOM 713 O O . ASP A 1 92 ? -12.865 10.186 -0.298 1.00 91.75 92 ASP A O 1
ATOM 717 N N . GLU A 1 93 ? -10.658 9.908 -0.499 1.00 88.25 93 GLU A N 1
ATOM 718 C CA . GLU A 1 93 ? -10.740 9.166 -1.769 1.00 88.25 93 GLU A CA 1
ATOM 719 C C . GLU A 1 93 ? -11.106 7.690 -1.594 1.00 88.25 93 GLU A C 1
ATOM 721 O O . GLU A 1 93 ? -11.534 7.049 -2.556 1.00 88.25 93 GLU A O 1
ATOM 726 N N . MET A 1 94 ? -10.933 7.139 -0.389 1.00 90.00 94 MET A N 1
ATOM 727 C CA . MET A 1 94 ? -11.251 5.738 -0.098 1.00 90.00 94 MET A CA 1
ATOM 728 C C . MET A 1 94 ? -12.464 5.568 0.818 1.00 90.00 94 MET A C 1
ATOM 730 O O . MET A 1 94 ? -13.121 4.532 0.753 1.00 90.00 94 MET A O 1
ATOM 734 N N . CYS A 1 95 ? -12.762 6.555 1.666 1.00 92.94 95 CYS A N 1
ATOM 735 C CA . CYS A 1 95 ? -13.867 6.469 2.613 1.00 92.94 95 CYS A CA 1
ATOM 736 C C . CYS A 1 95 ? -15.182 6.922 1.975 1.00 92.94 95 CYS A C 1
ATOM 738 O O . CYS A 1 95 ? -15.260 7.973 1.343 1.00 92.94 95 CYS A O 1
ATOM 740 N N . ASP A 1 96 ? -16.244 6.166 2.223 1.00 93.44 96 ASP A N 1
ATOM 741 C CA . ASP A 1 96 ? -17.606 6.529 1.861 1.00 93.44 96 ASP A CA 1
ATOM 742 C C . ASP A 1 96 ? -18.449 6.682 3.130 1.00 93.44 96 ASP A C 1
ATOM 744 O O . ASP A 1 96 ? -18.928 5.706 3.703 1.00 93.44 96 ASP A O 1
ATOM 748 N N . LEU A 1 97 ? -18.630 7.936 3.548 1.00 94.25 97 LEU A N 1
ATOM 749 C CA . LEU A 1 97 ? -19.274 8.312 4.811 1.00 94.25 97 LEU A CA 1
ATOM 750 C C . LEU A 1 97 ? -20.801 8.441 4.691 1.00 94.25 97 LEU A C 1
ATOM 752 O O . LEU A 1 97 ? -21.436 9.103 5.505 1.00 94.25 97 LEU A O 1
ATOM 756 N N . THR A 1 98 ? -21.413 7.877 3.644 1.00 92.50 98 THR A N 1
ATOM 757 C CA . THR A 1 98 ? -22.869 7.989 3.429 1.00 92.50 98 THR A CA 1
ATOM 758 C C . THR A 1 98 ? -23.707 7.126 4.375 1.00 92.50 98 THR A C 1
ATOM 760 O O . THR A 1 98 ? -24.924 7.302 4.410 1.00 92.50 98 THR A O 1
ATOM 763 N N . GLY A 1 99 ? -23.069 6.237 5.144 1.00 86.06 99 GLY A N 1
ATOM 764 C CA . GLY A 1 99 ? -23.726 5.138 5.848 1.00 86.06 99 GLY A CA 1
ATOM 765 C C . GLY A 1 99 ? -24.067 4.007 4.874 1.00 86.06 99 GLY A C 1
ATOM 766 O O . GLY A 1 99 ? -24.698 4.222 3.832 1.00 86.06 99 GLY A O 1
ATOM 767 N N . LYS A 1 100 ? -23.608 2.786 5.156 1.00 89.94 100 LYS A N 1
ATOM 768 C CA . LYS A 1 100 ? -23.950 1.587 4.370 1.00 89.94 100 LYS A CA 1
ATOM 769 C C . LYS A 1 100 ? -25.065 0.796 5.043 1.00 89.94 100 LYS A C 1
ATOM 771 O O . LYS A 1 100 ? -25.504 1.113 6.136 1.00 89.94 100 LYS A O 1
ATOM 776 N N . ASN A 1 101 ? -25.626 -0.166 4.311 1.00 84.44 101 ASN A N 1
ATOM 777 C CA . ASN A 1 101 ? -26.699 -1.051 4.786 1.00 84.44 101 ASN A CA 1
ATOM 778 C C . ASN A 1 101 ? -27.986 -0.360 5.293 1.00 84.44 101 ASN A C 1
ATOM 780 O O . ASN A 1 101 ? -28.792 -0.977 5.981 1.00 84.44 101 ASN A O 1
ATOM 784 N N . GLY A 1 102 ? -28.243 0.882 4.870 1.00 78.94 102 GLY A N 1
ATOM 785 C CA . GLY A 1 102 ? -29.438 1.636 5.267 1.00 78.94 102 GLY A CA 1
ATOM 786 C C . GLY A 1 102 ? -29.288 2.387 6.591 1.00 78.94 102 GLY A C 1
ATOM 787 O O . GLY A 1 102 ? -30.265 2.977 7.056 1.00 78.94 102 GLY A O 1
ATOM 788 N N . GLU A 1 103 ? -28.086 2.395 7.166 1.00 80.44 103 GLU A N 1
ATOM 789 C CA . GLU A 1 103 ? -27.769 3.177 8.353 1.00 80.44 103 GLU A CA 1
ATOM 790 C C . GLU A 1 103 ? -27.606 4.668 8.036 1.00 80.44 103 GLU A C 1
ATOM 792 O O . GLU A 1 103 ? -27.356 5.072 6.896 1.00 80.44 103 GLU A O 1
ATOM 797 N N . GLN A 1 104 ? -27.785 5.510 9.054 1.00 87.19 104 GLN A N 1
ATOM 798 C CA . GLN A 1 104 ? -27.512 6.939 8.927 1.00 87.19 104 GLN A CA 1
ATOM 799 C C . GLN A 1 104 ? -26.007 7.188 9.022 1.00 87.19 104 GLN A C 1
ATOM 801 O O . GLN A 1 104 ? -25.327 6.572 9.832 1.00 87.19 104 GLN A O 1
ATOM 806 N N . ALA A 1 105 ? -25.506 8.137 8.232 1.00 91.69 105 ALA A N 1
ATOM 807 C CA . ALA A 1 105 ? -24.115 8.566 8.297 1.00 91.69 105 ALA A CA 1
ATOM 808 C C . ALA A 1 105 ? -23.723 9.016 9.719 1.00 91.69 105 ALA A C 1
ATOM 810 O O . ALA A 1 105 ? -24.233 10.026 10.214 1.00 91.69 105 ALA A O 1
ATOM 811 N N . GLU A 1 106 ? -22.789 8.300 10.349 1.00 91.38 106 GLU A N 1
ATOM 812 C CA . GLU A 1 106 ? -22.197 8.703 11.631 1.00 91.38 106 GLU A CA 1
ATOM 813 C C . GLU A 1 106 ? -21.176 9.836 11.453 1.00 91.38 106 GLU A C 1
ATOM 815 O O . GLU A 1 106 ? -21.093 10.766 12.263 1.00 91.38 106 GLU A O 1
ATOM 820 N N . PHE A 1 107 ? -20.415 9.789 10.360 1.00 94.44 107 PHE A N 1
ATOM 821 C CA . PHE A 1 107 ? -19.340 10.729 10.078 1.00 94.44 107 PHE A CA 1
ATOM 822 C C . PHE A 1 107 ? -19.686 11.671 8.934 1.00 94.44 107 PHE A C 1
ATOM 824 O O . PHE A 1 107 ? -20.355 11.320 7.971 1.00 94.44 107 PHE A O 1
ATOM 831 N N . SER A 1 108 ? -19.159 12.892 9.013 1.00 94.44 108 SER A N 1
ATOM 832 C CA . SER A 1 108 ? -19.265 13.878 7.931 1.00 94.44 108 SER A CA 1
ATOM 833 C C . SER A 1 108 ? -17.933 14.177 7.241 1.00 94.44 108 SER A C 1
ATOM 835 O O . SER A 1 108 ? -17.924 14.864 6.223 1.00 94.44 108 SER A O 1
ATOM 837 N N . LYS A 1 109 ? -16.808 13.779 7.853 1.00 94.94 109 LYS A N 1
ATOM 838 C CA . LYS A 1 109 ? -15.434 14.046 7.397 1.00 94.94 109 LYS A CA 1
ATOM 839 C C . LYS A 1 109 ? -14.488 12.966 7.912 1.00 94.94 109 LYS A C 1
ATOM 841 O O . LYS A 1 109 ? -14.691 12.484 9.025 1.00 94.94 109 LYS A O 1
ATOM 846 N N . VAL A 1 110 ? -13.425 12.685 7.162 1.00 95.44 110 VAL A N 1
ATOM 847 C CA . VAL A 1 110 ? -12.322 11.812 7.581 1.00 95.44 110 VAL A CA 1
ATOM 848 C C . VAL A 1 110 ? -10.984 12.535 7.417 1.00 95.44 110 VAL A C 1
ATOM 850 O O . VAL A 1 110 ? -10.832 13.407 6.568 1.00 95.44 110 VAL A O 1
ATOM 853 N N . GLN A 1 111 ? -10.010 12.218 8.270 1.00 95.25 111 GLN A N 1
ATOM 854 C CA . GLN A 1 111 ? -8.650 12.730 8.139 1.00 95.25 111 GLN A CA 1
ATOM 855 C C . GLN A 1 111 ? -7.657 11.805 8.850 1.00 95.25 111 GLN A C 1
ATOM 857 O O . GLN A 1 111 ? -7.948 11.299 9.934 1.00 95.25 111 GLN A O 1
ATOM 862 N N . TRP A 1 112 ? -6.453 11.648 8.294 1.00 94.38 112 TRP A N 1
ATOM 863 C CA . TRP A 1 112 ? -5.328 11.093 9.042 1.00 94.38 112 TRP A CA 1
ATOM 864 C C . TRP A 1 112 ? -4.880 12.088 10.117 1.00 94.38 112 TRP A C 1
ATOM 866 O O . TRP A 1 112 ? -4.600 13.257 9.832 1.00 94.38 112 TRP A O 1
ATOM 876 N N . MET A 1 113 ? -4.832 11.633 11.367 1.00 93.75 113 MET A N 1
ATOM 877 C CA . MET A 1 113 ? -4.489 12.454 12.528 1.00 93.75 113 MET A CA 1
ATOM 878 C C . MET A 1 113 ? -3.562 11.687 13.466 1.00 93.75 113 MET A C 1
ATOM 880 O O . MET A 1 113 ? -3.691 10.475 13.623 1.00 93.75 113 MET A O 1
ATOM 884 N N . ASN A 1 114 ? -2.656 12.403 14.137 1.00 93.06 114 ASN A N 1
ATOM 885 C CA . ASN A 1 114 ? -1.913 11.817 15.247 1.00 93.06 114 ASN A CA 1
ATOM 886 C C . ASN A 1 114 ? -2.884 11.497 16.395 1.00 93.06 114 ASN A C 1
ATOM 888 O O . ASN A 1 114 ? -3.741 12.321 16.728 1.00 93.06 114 ASN A O 1
ATOM 892 N N . ILE A 1 115 ? -2.727 10.331 17.022 1.00 93.00 115 ILE A N 1
ATOM 893 C CA . ILE A 1 115 ? -3.584 9.900 18.130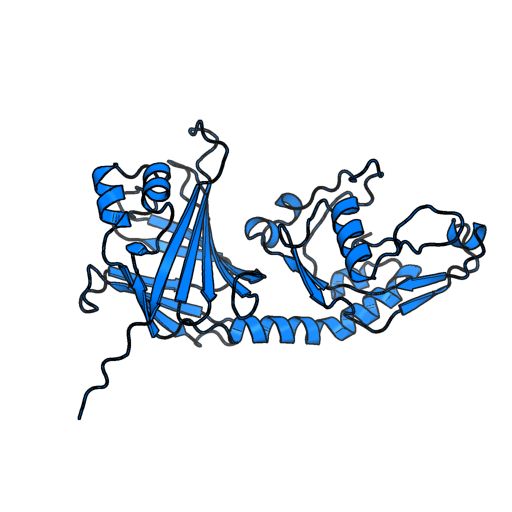 1.00 93.00 115 ILE A CA 1
ATOM 894 C C . ILE A 1 115 ? -3.595 10.908 19.292 1.00 93.00 115 ILE A C 1
ATOM 896 O O . ILE A 1 115 ? -4.639 11.109 19.910 1.00 93.00 115 ILE A O 1
ATOM 900 N N . SER A 1 116 ? -2.490 11.623 19.542 1.00 93.62 116 SER A N 1
ATOM 901 C CA . SER A 1 116 ? -2.445 12.673 20.565 1.00 93.62 116 SER A CA 1
ATOM 902 C C . SER A 1 116 ? -3.415 13.813 20.262 1.00 93.62 116 SER A C 1
ATOM 904 O O . SER A 1 116 ? -4.157 14.240 21.143 1.00 93.62 116 SER A O 1
ATOM 906 N N . ALA A 1 117 ? -3.484 14.248 19.002 1.00 93.94 117 ALA A N 1
ATOM 907 C CA . ALA A 1 117 ? -4.399 15.296 18.568 1.00 93.94 117 ALA A CA 1
ATOM 908 C C . ALA A 1 117 ? -5.866 14.847 18.675 1.00 93.94 117 ALA A C 1
ATOM 910 O O . ALA A 1 117 ? -6.736 15.657 19.002 1.00 93.94 117 ALA A O 1
ATOM 911 N N . VAL A 1 118 ? -6.151 13.561 18.436 1.00 93.25 118 VAL A N 1
ATOM 912 C CA . VAL A 1 118 ? -7.493 12.990 18.634 1.00 93.25 118 VAL A CA 1
ATOM 913 C C . VAL A 1 118 ? -7.874 13.029 20.115 1.00 93.25 118 VAL A C 1
ATOM 915 O O . VAL A 1 118 ? -8.931 13.559 20.453 1.00 93.25 118 VAL A O 1
ATOM 918 N N . VAL A 1 119 ? -6.995 12.550 21.003 1.00 93.62 119 VAL A N 1
ATOM 919 C CA . VAL A 1 119 ? -7.204 12.557 22.463 1.00 93.62 119 VAL A CA 1
ATOM 920 C C . VAL A 1 119 ? -7.422 13.977 22.989 1.00 93.62 119 VAL A C 1
ATOM 922 O O . VAL A 1 119 ? -8.366 14.216 23.742 1.00 93.62 119 VAL A O 1
ATOM 925 N N . GLU A 1 120 ? -6.591 14.937 22.575 1.00 92.81 120 GLU A N 1
ATOM 926 C CA . GLU A 1 120 ? -6.675 16.345 22.988 1.00 92.81 120 GLU A CA 1
ATOM 927 C C . GLU A 1 120 ? -8.036 16.981 22.687 1.00 92.81 120 GLU A C 1
ATOM 929 O O . GLU A 1 120 ? -8.531 17.766 23.495 1.00 92.81 120 GLU A O 1
ATOM 934 N N . ASN A 1 121 ? -8.660 16.598 21.571 1.00 90.25 121 ASN A N 1
ATOM 935 C CA . ASN A 1 121 ? -9.939 17.139 21.108 1.00 90.25 121 ASN A CA 1
ATOM 936 C C . ASN A 1 121 ? -11.145 16.233 21.434 1.00 90.25 121 ASN A C 1
ATOM 938 O O . ASN A 1 121 ? -12.270 16.527 21.014 1.00 90.25 121 ASN A O 1
ATOM 942 N N . MET A 1 122 ? -10.927 15.137 22.168 1.00 89.25 122 MET A N 1
ATOM 943 C CA . MET A 1 122 ? -11.963 14.169 22.521 1.00 89.25 122 MET A CA 1
ATOM 944 C C . MET A 1 122 ? -12.879 14.703 23.626 1.00 89.25 122 MET A C 1
ATOM 946 O O . MET A 1 122 ? -12.436 15.339 24.585 1.00 89.25 122 MET A O 1
ATOM 950 N N . TRP A 1 123 ? -14.173 14.392 23.529 1.00 84.44 123 TRP A N 1
ATOM 951 C CA . TRP A 1 123 ? -15.127 14.694 24.596 1.00 84.44 123 TRP A CA 1
ATOM 952 C C . TRP A 1 123 ? -14.738 13.953 25.894 1.00 84.44 123 TRP A C 1
ATOM 954 O O . TRP A 1 123 ? -14.462 12.752 25.821 1.00 84.44 123 TRP A O 1
ATOM 964 N N . PRO A 1 124 ? -14.744 14.601 27.082 1.00 85.62 124 PRO A N 1
ATOM 965 C CA . PRO A 1 124 ? -14.208 14.007 28.312 1.00 85.62 124 PRO A CA 1
ATOM 966 C C . PRO A 1 124 ? -14.754 12.616 28.658 1.00 85.62 124 PRO A C 1
ATOM 968 O O . PRO A 1 124 ? -13.988 11.759 29.086 1.00 85.62 124 PRO A O 1
ATOM 971 N N . GLY A 1 125 ? -16.043 12.358 28.411 1.00 80.50 125 GLY A N 1
ATOM 972 C CA . GLY A 1 125 ? -16.666 11.060 28.698 1.00 80.50 125 GLY A CA 1
ATOM 973 C C . GLY A 1 125 ? -16.176 9.902 27.819 1.00 80.50 125 GLY A C 1
ATOM 974 O O 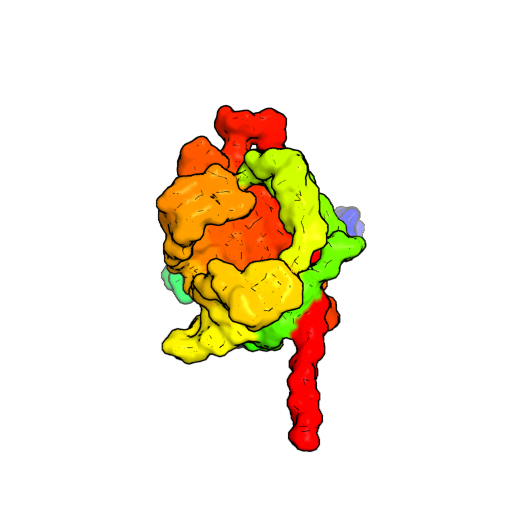. GLY A 1 125 ? -16.264 8.754 28.235 1.00 80.50 125 GLY A O 1
ATOM 975 N N . LYS A 1 126 ? -15.618 10.188 26.634 1.00 82.12 126 LYS A N 1
ATOM 976 C CA . LYS A 1 126 ? -15.043 9.191 25.708 1.00 82.12 126 LYS A CA 1
ATOM 977 C C . LYS A 1 126 ? -13.509 9.205 25.684 1.00 82.12 126 LYS A C 1
ATOM 979 O O . LYS A 1 126 ? -12.900 8.473 24.912 1.00 82.12 126 LYS A O 1
ATOM 984 N N . ARG A 1 127 ? -12.862 10.036 26.506 1.00 89.06 127 ARG A N 1
ATOM 985 C CA . ARG A 1 127 ? -11.412 10.265 26.434 1.00 89.06 127 ARG A CA 1
ATOM 986 C C . ARG A 1 127 ? -10.580 9.068 26.905 1.00 89.06 127 ARG A C 1
ATOM 988 O O . ARG A 1 127 ? -9.606 8.729 26.243 1.00 89.06 127 ARG A O 1
ATOM 995 N N . GLY A 1 128 ? -10.983 8.410 27.993 1.00 89.44 128 GLY A N 1
ATOM 996 C CA . GLY A 1 128 ? -10.221 7.316 28.617 1.00 89.44 128 GLY A CA 1
ATOM 997 C C . GLY A 1 128 ? -9.825 6.180 27.657 1.00 89.44 128 GLY A C 1
ATOM 998 O O . GLY A 1 128 ? -8.642 5.861 27.572 1.00 89.44 128 GLY A O 1
ATOM 999 N N . PRO A 1 129 ? -10.755 5.614 26.862 1.00 89.62 129 PRO A N 1
ATOM 1000 C CA . PRO A 1 129 ? -10.416 4.589 25.872 1.00 89.62 129 PRO A CA 1
ATOM 1001 C C . PRO A 1 129 ? -9.365 5.015 24.838 1.00 89.62 129 PRO A C 1
ATOM 1003 O O . PRO A 1 129 ? -8.543 4.195 24.433 1.00 89.62 129 PRO A O 1
ATOM 1006 N N . TYR A 1 130 ? -9.358 6.287 24.429 1.00 92.50 130 TYR A N 1
ATOM 1007 C CA . TYR A 1 130 ? -8.361 6.811 23.491 1.00 92.50 130 TYR A CA 1
ATOM 1008 C C . TYR A 1 130 ? -7.009 7.068 24.163 1.00 92.50 130 TYR A C 1
ATOM 1010 O O . TYR A 1 130 ? -5.980 6.957 23.503 1.00 92.50 130 TYR A O 1
ATOM 1018 N N . GLU A 1 131 ? -6.985 7.384 25.460 1.00 93.81 131 GLU A N 1
ATOM 1019 C CA . GLU A 1 131 ? -5.740 7.499 26.229 1.00 93.81 131 GLU A CA 1
ATOM 1020 C C . GLU A 1 131 ? -5.040 6.141 26.369 1.00 93.81 131 GLU A C 1
ATOM 1022 O O . GLU A 1 131 ? -3.817 6.076 26.264 1.00 93.81 131 GLU A O 1
ATOM 1027 N N . GLU A 1 132 ? -5.788 5.046 26.542 1.00 93.06 132 GLU A N 1
ATOM 1028 C CA . GLU A 1 132 ? -5.203 3.697 26.520 1.00 93.06 132 GLU A CA 1
ATOM 1029 C C . GLU A 1 132 ? -4.665 3.331 25.131 1.00 93.06 132 GLU A C 1
ATOM 1031 O O . GLU A 1 132 ? -3.529 2.865 25.018 1.00 93.06 132 GLU A O 1
ATOM 1036 N N . LEU A 1 133 ? -5.415 3.629 24.061 1.00 92.06 133 LEU A N 1
ATOM 1037 C CA . LEU A 1 133 ? -4.920 3.454 22.691 1.00 92.06 133 LEU A CA 1
ATOM 1038 C C . LEU A 1 133 ? -3.641 4.270 22.439 1.00 92.06 133 LEU A C 1
ATOM 1040 O O . LEU A 1 133 ? -2.679 3.754 21.871 1.00 92.06 133 LEU A O 1
ATOM 1044 N N . GLN A 1 134 ? -3.598 5.525 22.896 1.00 94.62 134 GLN A N 1
ATOM 1045 C CA . GLN A 1 134 ? -2.431 6.397 22.764 1.00 94.62 134 GLN A CA 1
ATOM 1046 C C . GLN A 1 134 ? -1.185 5.803 23.433 1.00 94.62 134 GLN A C 1
ATOM 1048 O O . GLN A 1 134 ? -0.093 5.919 22.879 1.00 94.62 134 GLN A O 1
ATOM 1053 N N . LYS A 1 135 ? -1.324 5.153 24.596 1.00 94.50 135 LYS A N 1
ATOM 1054 C CA . LYS A 1 135 ? -0.196 4.504 25.291 1.00 94.50 135 LYS A CA 1
ATOM 1055 C C . LYS A 1 135 ? 0.373 3.322 24.509 1.00 94.50 135 LYS A C 1
ATOM 1057 O O . LYS A 1 135 ? 1.578 3.102 24.558 1.00 94.50 135 LYS A O 1
ATOM 1062 N N . ALA A 1 136 ? -0.472 2.573 23.803 1.00 92.19 136 ALA A N 1
ATOM 1063 C CA . ALA A 1 136 ? -0.051 1.416 23.013 1.00 92.19 136 ALA A CA 1
ATOM 1064 C C . ALA A 1 136 ? 0.460 1.779 21.611 1.00 92.19 136 ALA A C 1
ATOM 1066 O O . ALA A 1 136 ? 1.172 0.989 20.986 1.00 92.19 136 ALA A O 1
ATOM 1067 N N . PHE A 1 137 ? 0.124 2.973 21.117 1.00 91.00 137 PHE A N 1
ATOM 1068 C CA . PHE A 1 137 ? 0.456 3.409 19.763 1.00 91.00 137 PHE A CA 1
ATOM 1069 C C . PHE A 1 137 ? 1.954 3.333 19.416 1.00 91.00 137 PHE A C 1
ATOM 1071 O O . PHE A 1 137 ? 2.255 2.815 18.344 1.00 91.00 137 PHE A O 1
ATOM 1078 N N . PRO A 1 138 ? 2.904 3.720 20.297 1.00 92.81 138 PRO A N 1
ATOM 1079 C CA . PRO A 1 138 ? 4.332 3.576 20.006 1.00 92.81 138 PRO A CA 1
ATOM 1080 C C . PRO A 1 138 ? 4.745 2.135 19.685 1.00 92.81 138 PRO A C 1
ATOM 1082 O O . PRO A 1 138 ? 5.499 1.905 18.747 1.00 92.81 138 PRO A O 1
ATOM 1085 N N . THR A 1 139 ? 4.209 1.149 20.409 1.00 93.56 139 THR A N 1
ATOM 1086 C CA . THR A 1 139 ? 4.482 -0.271 20.140 1.00 93.56 139 THR A CA 1
ATOM 1087 C C . THR A 1 139 ? 3.868 -0.720 18.813 1.00 93.56 139 THR A C 1
ATOM 1089 O O . THR A 1 139 ? 4.479 -1.490 18.076 1.00 93.56 139 THR A O 1
ATOM 1092 N N . ILE A 1 140 ? 2.669 -0.234 18.482 1.00 92.50 140 ILE A N 1
ATOM 1093 C CA . ILE A 1 140 ? 2.000 -0.522 17.203 1.00 92.50 140 ILE A CA 1
ATOM 1094 C C . ILE A 1 140 ? 2.788 0.077 16.024 1.00 92.50 140 ILE A C 1
ATOM 1096 O O . ILE A 1 140 ? 2.920 -0.564 14.977 1.00 92.50 140 ILE A O 1
ATOM 1100 N N . GLU A 1 141 ? 3.319 1.291 16.179 1.00 91.31 141 GLU A N 1
ATOM 1101 C CA . GLU A 1 141 ? 4.178 1.936 15.183 1.00 91.31 141 GLU A CA 1
ATOM 1102 C C . GLU A 1 141 ? 5.510 1.205 15.033 1.00 91.31 141 GLU A C 1
ATOM 1104 O O . GLU A 1 141 ? 5.858 0.841 13.913 1.00 91.31 141 GLU A O 1
ATOM 1109 N N . GLU A 1 142 ? 6.195 0.886 16.132 1.00 92.75 142 GLU A N 1
ATOM 1110 C CA . GLU A 1 142 ? 7.467 0.153 16.113 1.00 92.75 142 GLU A CA 1
ATOM 1111 C C . GLU A 1 142 ? 7.333 -1.205 15.407 1.00 92.75 142 GLU A C 1
ATOM 1113 O O . GLU A 1 142 ? 8.168 -1.571 14.578 1.00 92.75 142 GLU A O 1
ATOM 1118 N N . GLN A 1 143 ? 6.246 -1.943 15.659 1.00 92.81 143 GLN A N 1
ATOM 1119 C CA . GLN A 1 143 ? 5.971 -3.203 14.961 1.00 92.81 143 GLN A CA 1
ATOM 1120 C C . GLN A 1 143 ? 5.815 -3.010 13.448 1.00 92.81 143 GLN A C 1
ATOM 1122 O O . GLN A 1 143 ? 6.280 -3.841 12.665 1.00 92.81 143 GLN A O 1
ATOM 1127 N N . TRP A 1 144 ? 5.150 -1.937 13.020 1.00 93.00 144 TRP A N 1
ATOM 1128 C CA . TRP A 1 144 ? 4.991 -1.623 11.603 1.00 93.00 144 TRP A CA 1
ATOM 1129 C C . TRP A 1 144 ? 6.311 -1.190 10.962 1.00 93.00 144 TRP A C 1
ATOM 1131 O O . TRP A 1 144 ? 6.673 -1.691 9.896 1.00 93.00 144 TRP A O 1
ATOM 1141 N N . GLU A 1 145 ? 7.055 -0.308 11.625 1.00 92.25 145 GLU A N 1
ATOM 1142 C CA . GLU A 1 145 ? 8.369 0.151 11.179 1.00 92.25 145 GLU A CA 1
ATOM 1143 C C . GLU A 1 145 ? 9.356 -1.009 11.059 1.00 92.25 145 GLU A C 1
ATOM 1145 O O . GLU A 1 145 ? 10.062 -1.103 10.055 1.00 92.25 145 GLU A O 1
ATOM 1150 N N . SER A 1 146 ? 9.357 -1.939 12.020 1.00 92.25 146 SER A N 1
ATOM 1151 C CA . SER A 1 146 ? 10.159 -3.163 11.951 1.00 92.25 146 SER A CA 1
ATOM 1152 C C . SER A 1 146 ? 9.840 -3.953 10.685 1.00 92.25 146 SER A C 1
ATOM 1154 O O . SER A 1 146 ? 10.748 -4.238 9.911 1.00 92.25 146 SER A O 1
ATOM 1156 N N . ARG A 1 147 ? 8.558 -4.222 10.395 1.00 93.00 147 ARG A N 1
ATOM 1157 C CA . ARG A 1 147 ? 8.169 -4.954 9.173 1.00 93.00 147 ARG A CA 1
ATOM 1158 C C . ARG A 1 147 ? 8.607 -4.236 7.896 1.00 93.00 147 ARG A C 1
ATOM 1160 O O . ARG A 1 147 ? 9.051 -4.887 6.950 1.00 93.00 147 ARG A O 1
ATOM 1167 N N . CYS A 1 148 ? 8.497 -2.907 7.862 1.00 93.25 148 CYS A N 1
ATOM 1168 C CA . CYS A 1 148 ? 8.974 -2.100 6.737 1.00 93.25 148 CYS A CA 1
ATOM 1169 C C . CYS A 1 148 ? 10.500 -2.191 6.578 1.00 93.25 148 CYS A C 1
ATOM 1171 O O . CYS A 1 148 ? 11.000 -2.291 5.459 1.00 93.25 148 CYS A O 1
ATOM 1173 N N . ASN A 1 149 ? 11.240 -2.191 7.688 1.00 90.31 149 ASN A N 1
ATOM 1174 C CA . ASN A 1 149 ? 12.699 -2.299 7.705 1.00 90.31 149 ASN A CA 1
ATOM 1175 C C . ASN A 1 149 ? 13.209 -3.714 7.396 1.00 90.31 149 ASN A C 1
ATOM 1177 O O . ASN A 1 149 ? 14.316 -3.850 6.863 1.00 90.31 149 ASN A O 1
ATOM 1181 N N . ASP A 1 150 ? 12.410 -4.742 7.675 1.00 92.00 150 ASP A N 1
ATOM 1182 C CA . ASP A 1 150 ? 12.700 -6.143 7.355 1.00 92.00 150 ASP A CA 1
ATOM 1183 C C . ASP A 1 150 ? 12.535 -6.451 5.859 1.00 92.00 150 ASP A C 1
ATOM 1185 O O . ASP A 1 150 ? 13.068 -7.442 5.358 1.00 92.00 150 ASP A O 1
ATOM 1189 N N . LEU A 1 151 ? 11.834 -5.592 5.111 1.00 92.62 151 LEU A N 1
ATOM 1190 C CA . LEU A 1 151 ? 11.723 -5.720 3.663 1.00 92.62 151 LEU A CA 1
ATOM 1191 C C . LEU A 1 151 ? 13.096 -5.471 3.018 1.00 92.62 151 LEU A C 1
ATOM 1193 O O . LEU A 1 151 ? 13.582 -4.340 2.995 1.00 92.62 151 LEU A O 1
ATOM 1197 N N . ASP A 1 152 ? 13.738 -6.514 2.485 1.00 93.88 152 ASP A N 1
ATOM 1198 C CA . ASP A 1 152 ? 15.078 -6.407 1.898 1.00 93.88 152 ASP A CA 1
ATOM 1199 C C . ASP A 1 152 ? 15.126 -6.717 0.397 1.00 93.88 152 ASP A C 1
ATOM 1201 O O . ASP A 1 152 ? 15.260 -7.861 -0.051 1.00 93.88 152 ASP A O 1
ATOM 1205 N N . PHE A 1 153 ? 15.085 -5.656 -0.408 1.00 95.56 153 PHE A N 1
ATOM 1206 C CA . PHE A 1 153 ? 15.281 -5.754 -1.851 1.00 95.56 153 PHE A CA 1
ATOM 1207 C C . PHE A 1 153 ? 16.752 -5.869 -2.265 1.00 95.56 153 PHE A C 1
ATOM 1209 O O . PHE A 1 153 ? 17.003 -6.093 -3.448 1.00 95.56 153 PHE A O 1
ATOM 1216 N N . THR A 1 154 ? 17.722 -5.718 -1.356 1.00 95.38 154 THR A N 1
ATOM 1217 C CA . THR A 1 154 ? 19.151 -5.601 -1.694 1.00 95.38 154 THR A CA 1
ATOM 1218 C C . THR A 1 154 ? 19.611 -6.740 -2.589 1.00 95.38 154 THR A C 1
ATOM 1220 O O . THR A 1 154 ? 19.442 -7.900 -2.239 1.00 95.38 154 THR A O 1
ATOM 1223 N N . GLY A 1 155 ? 20.213 -6.429 -3.736 1.00 95.62 155 GLY A N 1
ATOM 1224 C CA . GLY A 1 155 ? 20.715 -7.420 -4.688 1.00 95.62 155 GLY A CA 1
ATOM 1225 C C . GLY A 1 155 ? 20.370 -7.094 -6.135 1.00 95.62 155 GLY A C 1
ATOM 1226 O O . GLY A 1 155 ? 19.806 -6.044 -6.441 1.00 95.62 155 GLY A O 1
ATOM 1227 N N . THR A 1 156 ? 20.742 -8.000 -7.038 1.00 96.50 156 THR A N 1
ATOM 1228 C CA . THR A 1 156 ? 20.447 -7.879 -8.472 1.00 96.50 156 THR A CA 1
ATOM 1229 C C . THR A 1 156 ? 19.267 -8.767 -8.829 1.00 96.50 156 THR A C 1
ATOM 1231 O O . THR A 1 156 ? 19.209 -9.927 -8.426 1.00 96.50 156 THR A O 1
ATOM 1234 N N . TRP A 1 157 ? 18.344 -8.223 -9.606 1.00 97.19 157 TRP A N 1
ATOM 1235 C CA . TRP A 1 157 ? 17.095 -8.858 -9.989 1.00 97.19 157 TRP A CA 1
ATOM 1236 C C . TRP A 1 157 ? 16.954 -8.799 -11.507 1.00 97.19 157 TRP A C 1
ATOM 1238 O O . TRP A 1 157 ? 17.237 -7.767 -12.116 1.00 97.19 157 TRP A O 1
ATOM 1248 N N . SER A 1 158 ? 16.539 -9.908 -12.114 1.00 96.31 158 SER A N 1
ATOM 1249 C CA . SER A 1 158 ? 16.299 -10.014 -13.553 1.00 96.31 158 SER A CA 1
ATOM 1250 C C . SER A 1 158 ? 14.859 -10.428 -13.801 1.00 96.31 158 SER A C 1
ATOM 1252 O O . SER A 1 158 ? 14.363 -11.355 -13.156 1.00 96.31 158 SER A O 1
ATOM 1254 N N . ARG A 1 159 ? 14.190 -9.734 -14.720 1.00 96.38 159 ARG A N 1
ATOM 1255 C CA . ARG A 1 159 ? 12.809 -10.026 -15.099 1.00 96.38 159 ARG A CA 1
ATOM 1256 C C . ARG A 1 159 ? 12.709 -11.372 -15.808 1.00 96.38 159 ARG A C 1
ATOM 1258 O O . ARG A 1 159 ? 13.445 -11.630 -16.758 1.00 96.38 159 ARG A O 1
ATOM 1265 N N . ASP A 1 160 ? 11.748 -12.181 -15.390 1.00 96.25 160 ASP A N 1
ATOM 1266 C CA . ASP A 1 160 ? 11.328 -13.388 -16.091 1.00 96.25 160 ASP A CA 1
ATOM 1267 C C . ASP A 1 160 ? 10.061 -13.085 -16.895 1.00 96.25 160 ASP A C 1
ATOM 1269 O O . ASP A 1 160 ? 8.945 -13.125 -16.377 1.00 96.25 160 ASP A O 1
ATOM 1273 N N . ALA A 1 161 ? 10.241 -12.765 -18.178 1.00 94.69 161 ALA A N 1
ATOM 1274 C CA . ALA A 1 161 ? 9.135 -12.392 -19.054 1.00 94.69 161 ALA A CA 1
ATOM 1275 C C . ALA A 1 161 ? 8.088 -13.506 -19.228 1.00 94.69 161 ALA A C 1
ATOM 1277 O O . ALA A 1 161 ? 6.938 -13.203 -19.535 1.00 94.69 161 ALA A O 1
ATOM 1278 N N . SER A 1 162 ? 8.449 -14.774 -18.988 1.00 95.56 162 SER A N 1
ATOM 1279 C CA . SER A 1 162 ? 7.511 -15.901 -19.086 1.00 95.56 162 SER A CA 1
ATOM 1280 C C . SER A 1 162 ? 6.488 -15.943 -17.947 1.00 95.56 162 SER A C 1
ATOM 1282 O O . SER A 1 162 ? 5.463 -16.609 -18.069 1.00 95.56 162 SER A O 1
ATOM 1284 N N . LEU A 1 163 ? 6.763 -15.224 -16.856 1.00 95.94 163 LEU A N 1
ATOM 1285 C CA . LEU A 1 163 ? 5.907 -15.126 -15.675 1.00 95.94 163 LEU A CA 1
ATOM 1286 C C . LEU A 1 163 ? 5.170 -13.781 -15.590 1.00 95.94 163 LEU A C 1
ATOM 1288 O O . LEU A 1 163 ? 4.468 -13.534 -14.613 1.00 95.94 163 LEU A O 1
ATOM 1292 N N . ASN A 1 164 ? 5.364 -12.897 -16.569 1.00 95.56 164 ASN A N 1
ATOM 1293 C CA . ASN A 1 164 ? 4.710 -11.599 -16.605 1.00 95.56 164 ASN A CA 1
ATOM 1294 C C . ASN A 1 164 ? 3.230 -11.735 -16.981 1.00 95.56 164 ASN A C 1
ATOM 1296 O O . ASN A 1 164 ? 2.852 -12.561 -17.809 1.00 95.56 164 ASN A O 1
ATOM 1300 N N . GLU A 1 165 ? 2.411 -10.830 -16.457 1.00 97.81 165 GLU A N 1
ATOM 1301 C CA . GLU A 1 165 ? 0.988 -10.735 -16.778 1.00 97.81 165 GLU A CA 1
ATOM 1302 C C . GLU A 1 165 ? 0.667 -9.322 -17.268 1.00 97.81 165 GLU A C 1
ATOM 1304 O O . GLU A 1 165 ? 1.036 -8.334 -16.631 1.00 97.81 165 GLU A O 1
ATOM 1309 N N . ASN A 1 166 ? -0.023 -9.214 -18.405 1.00 96.75 166 ASN A N 1
ATOM 1310 C CA . ASN A 1 166 ? -0.572 -7.966 -18.954 1.00 96.75 166 ASN A CA 1
ATOM 1311 C C . ASN A 1 166 ? 0.430 -6.808 -19.162 1.00 96.75 166 ASN A C 1
ATOM 1313 O O . ASN A 1 166 ? 0.041 -5.641 -19.237 1.00 96.75 166 ASN A O 1
ATOM 1317 N N . VAL A 1 167 ? 1.738 -7.079 -19.235 1.00 96.06 167 VAL A N 1
ATOM 1318 C CA . VAL A 1 167 ? 2.759 -6.026 -19.417 1.00 96.06 167 VAL A CA 1
ATOM 1319 C C . VAL A 1 167 ? 2.624 -5.362 -20.787 1.00 96.06 167 VAL A C 1
ATOM 1321 O O . VAL A 1 167 ? 2.768 -4.146 -20.901 1.00 96.06 167 VAL A O 1
ATOM 1324 N N . TYR A 1 168 ? 2.309 -6.139 -21.825 1.00 95.44 168 TYR A N 1
ATOM 1325 C CA . TYR A 1 168 ? 2.072 -5.620 -23.170 1.00 95.44 168 TYR A CA 1
ATOM 1326 C C . TYR A 1 168 ? 0.863 -4.675 -23.201 1.00 95.44 168 TYR A C 1
ATOM 1328 O O . TYR A 1 168 ? 0.983 -3.539 -23.661 1.00 95.44 168 TYR A O 1
ATOM 1336 N N . GLU A 1 169 ? -0.267 -5.111 -22.650 1.00 94.62 169 GLU A N 1
ATOM 1337 C CA . GLU A 1 169 ? -1.514 -4.356 -22.532 1.00 94.62 169 GLU A CA 1
ATOM 1338 C C . GLU A 1 169 ? -1.305 -3.079 -21.712 1.00 94.62 169 GLU A C 1
ATOM 1340 O O . GLU A 1 169 ? -1.696 -1.994 -22.140 1.00 94.62 169 GLU A O 1
ATOM 1345 N N . GLY A 1 170 ? -0.596 -3.175 -20.584 1.00 91.50 170 GLY A N 1
ATOM 1346 C CA . GLY A 1 170 ? -0.231 -2.018 -19.774 1.00 91.50 170 GLY A CA 1
ATOM 1347 C C . GLY A 1 170 ? 0.594 -0.986 -20.550 1.00 91.50 170 GLY A C 1
ATOM 1348 O O . GLY A 1 170 ? 0.364 0.218 -20.418 1.00 91.50 170 GLY A O 1
ATOM 1349 N N . LEU A 1 171 ? 1.548 -1.422 -21.375 1.00 90.94 171 LEU A N 1
ATOM 1350 C CA . LEU A 1 171 ? 2.332 -0.515 -22.216 1.00 90.94 171 LEU A CA 1
ATOM 1351 C C . LEU A 1 171 ? 1.482 0.116 -23.330 1.00 90.94 171 LEU A C 1
ATOM 1353 O O . LEU A 1 171 ? 1.636 1.310 -23.590 1.00 90.94 171 LEU A O 1
ATOM 1357 N N . LEU A 1 172 ? 0.574 -0.642 -23.954 1.00 90.44 172 LEU A N 1
ATOM 1358 C CA . LEU A 1 172 ? -0.372 -0.100 -24.935 1.00 90.44 172 LEU A CA 1
ATOM 1359 C C . LEU A 1 172 ? -1.249 0.997 -24.330 1.00 90.44 172 LEU A C 1
ATOM 1361 O O . LEU A 1 172 ? -1.395 2.057 -24.936 1.00 90.44 172 LEU A O 1
ATOM 1365 N N . ASP A 1 173 ? -1.785 0.770 -23.130 1.00 87.19 173 ASP A N 1
ATOM 1366 C CA . ASP A 1 173 ? -2.663 1.735 -22.461 1.00 87.19 173 ASP A CA 1
ATOM 1367 C C . ASP A 1 173 ? -1.921 3.020 -22.059 1.00 87.19 173 ASP A C 1
ATOM 1369 O O . ASP A 1 173 ? -2.522 4.088 -21.997 1.00 87.19 173 ASP A O 1
ATOM 1373 N N . ARG A 1 174 ? -0.590 2.965 -21.910 1.00 85.00 174 ARG A N 1
ATOM 1374 C CA . ARG A 1 174 ? 0.286 4.146 -21.758 1.00 85.00 174 ARG A CA 1
ATOM 1375 C C . ARG A 1 174 ? 0.603 4.851 -23.089 1.00 85.00 174 ARG A C 1
ATOM 1377 O O . ARG A 1 174 ? 1.454 5.740 -23.138 1.00 85.00 174 ARG A O 1
ATOM 1384 N N . GLY A 1 175 ? -0.038 4.442 -24.184 1.00 85.56 175 GLY A N 1
ATOM 1385 C CA . GLY A 1 175 ? 0.135 5.014 -25.520 1.00 85.56 175 GLY A CA 1
ATOM 1386 C C . GLY A 1 175 ? 1.395 4.546 -26.253 1.00 85.56 175 GLY A C 1
ATOM 1387 O O . GLY A 1 175 ? 1.813 5.182 -27.223 1.00 85.56 175 GLY A O 1
ATOM 1388 N N . ILE A 1 176 ? 2.033 3.457 -25.812 1.00 86.56 176 ILE A N 1
ATOM 1389 C CA . ILE A 1 176 ? 3.217 2.918 -26.488 1.00 86.56 176 ILE A CA 1
ATOM 1390 C C . ILE A 1 176 ? 2.789 2.134 -27.726 1.00 86.56 176 ILE A C 1
ATOM 1392 O O . ILE A 1 176 ? 1.953 1.237 -27.658 1.00 86.56 176 ILE A O 1
ATOM 1396 N N . ALA A 1 177 ? 3.397 2.452 -28.872 1.00 90.81 177 ALA A N 1
ATOM 1397 C CA . ALA A 1 177 ? 3.114 1.771 -30.132 1.00 90.81 177 ALA A CA 1
ATOM 1398 C C . ALA A 1 177 ? 3.289 0.249 -29.995 1.00 90.81 177 ALA A C 1
ATOM 1400 O O . ALA A 1 177 ? 4.290 -0.205 -29.440 1.00 90.81 177 ALA A O 1
ATOM 1401 N N . SER A 1 178 ? 2.356 -0.527 -30.554 1.00 94.31 178 SER A N 1
ATOM 1402 C CA . SER A 1 178 ? 2.266 -1.987 -30.386 1.00 94.31 178 SER A CA 1
ATOM 1403 C C . SER A 1 178 ? 3.594 -2.734 -30.562 1.00 94.31 178 SER A C 1
ATOM 1405 O O . SER A 1 178 ? 3.989 -3.493 -29.680 1.00 94.31 178 SER A O 1
ATOM 1407 N N . GLU A 1 179 ? 4.359 -2.468 -31.622 1.00 93.94 179 GLU A N 1
ATOM 1408 C CA . GLU A 1 179 ? 5.661 -3.126 -31.818 1.00 93.94 179 GLU A CA 1
ATOM 1409 C C . GLU A 1 179 ? 6.668 -2.807 -30.699 1.00 93.94 179 GLU A C 1
ATOM 1411 O O . GLU A 1 179 ? 7.424 -3.674 -30.256 1.00 93.94 179 GLU A O 1
ATOM 1416 N N . LYS A 1 180 ? 6.681 -1.556 -30.219 1.00 90.19 180 LYS A N 1
ATOM 1417 C CA . LYS A 1 180 ? 7.536 -1.116 -29.108 1.00 90.19 180 LYS A CA 1
ATOM 1418 C C . LYS A 1 180 ? 7.045 -1.693 -27.780 1.00 90.19 180 LYS A C 1
ATOM 1420 O O . LYS A 1 180 ? 7.882 -2.107 -26.985 1.00 90.19 180 LYS A O 1
ATOM 1425 N N . ALA A 1 181 ? 5.732 -1.772 -27.570 1.00 92.12 181 ALA A N 1
ATOM 1426 C CA . ALA A 1 181 ? 5.127 -2.381 -26.390 1.00 92.12 181 ALA A CA 1
ATOM 1427 C C . ALA A 1 181 ? 5.464 -3.874 -26.304 1.00 92.12 181 ALA A C 1
ATOM 1429 O O . ALA A 1 181 ? 5.918 -4.331 -25.261 1.00 92.12 181 ALA A O 1
ATOM 1430 N N . LYS A 1 182 ? 5.345 -4.616 -27.413 1.00 94.62 182 LYS A N 1
ATOM 1431 C CA . LYS A 1 182 ? 5.674 -6.048 -27.460 1.00 94.62 182 LYS A CA 1
ATOM 1432 C C . LYS A 1 182 ? 7.143 -6.294 -27.130 1.00 94.62 182 LYS A C 1
ATOM 1434 O O . LYS A 1 182 ? 7.454 -7.034 -26.206 1.00 94.62 182 LYS A O 1
ATOM 1439 N N . ARG A 1 183 ? 8.053 -5.580 -27.807 1.00 91.44 183 ARG A N 1
ATOM 1440 C CA . ARG A 1 183 ? 9.487 -5.648 -27.481 1.00 91.44 183 ARG A CA 1
ATOM 1441 C C . ARG A 1 183 ? 9.762 -5.269 -26.027 1.00 91.44 183 ARG A C 1
ATOM 1443 O O . ARG A 1 183 ? 10.592 -5.898 -25.392 1.00 91.44 183 ARG A O 1
ATOM 1450 N N . GLY A 1 184 ? 9.084 -4.249 -25.504 1.00 90.62 184 GLY A N 1
ATOM 1451 C CA . GLY A 1 184 ? 9.238 -3.795 -24.123 1.00 90.62 184 GLY A CA 1
ATOM 1452 C C . GLY A 1 184 ? 8.737 -4.799 -23.084 1.00 90.62 184 GLY A C 1
ATOM 1453 O O . GLY A 1 184 ? 9.339 -4.888 -22.017 1.00 90.62 184 GLY A O 1
ATOM 1454 N N . ALA A 1 185 ? 7.686 -5.562 -23.385 1.00 93.19 185 ALA A N 1
ATOM 1455 C CA . ALA A 1 185 ? 7.166 -6.617 -22.518 1.00 93.19 185 ALA A CA 1
ATOM 1456 C C . ALA A 1 185 ? 8.110 -7.829 -22.451 1.00 93.19 185 ALA A C 1
ATOM 1458 O O . ALA A 1 185 ? 8.318 -8.375 -21.368 1.00 93.19 185 ALA A O 1
ATOM 1459 N N . ASP A 1 186 ? 8.745 -8.168 -23.577 1.00 92.69 186 ASP A N 1
ATOM 1460 C CA . ASP A 1 186 ? 9.623 -9.339 -23.705 1.00 92.69 186 ASP A CA 1
ATOM 1461 C C . ASP A 1 186 ? 11.101 -9.041 -23.389 1.00 92.69 186 ASP A C 1
ATOM 1463 O O . ASP A 1 186 ? 11.894 -9.958 -23.180 1.00 92.69 186 ASP A O 1
ATOM 1467 N N . ALA A 1 187 ? 11.505 -7.766 -23.379 1.00 89.69 187 ALA A N 1
ATOM 1468 C CA . ALA A 1 187 ? 12.906 -7.384 -23.215 1.00 89.69 187 ALA A CA 1
ATOM 1469 C C . ALA A 1 187 ? 13.503 -7.868 -21.877 1.00 89.69 187 ALA A C 1
ATOM 1471 O O . ALA A 1 187 ? 12.809 -7.925 -20.858 1.00 89.69 187 ALA A O 1
ATOM 1472 N N . PRO A 1 188 ? 14.812 -8.138 -21.815 1.00 88.94 188 PRO A N 1
ATOM 1473 C CA . PRO A 1 188 ? 15.501 -8.237 -20.540 1.00 88.94 188 PRO A CA 1
ATOM 1474 C C . PRO A 1 188 ? 15.327 -6.943 -19.740 1.00 88.94 188 PRO A C 1
ATOM 1476 O O . PRO A 1 188 ? 15.365 -5.837 -20.287 1.00 88.94 188 PRO A O 1
ATOM 1479 N N . TYR A 1 189 ? 15.113 -7.083 -18.436 1.00 92.44 189 TYR A N 1
ATOM 1480 C CA . TYR A 1 189 ? 15.038 -5.944 -17.536 1.00 92.44 189 TYR A CA 1
ATOM 1481 C C . TYR A 1 189 ? 15.729 -6.306 -16.228 1.00 92.44 189 TYR A C 1
ATOM 1483 O O . TYR A 1 189 ? 15.226 -7.112 -15.443 1.00 92.44 189 TYR A O 1
ATOM 1491 N N . ILE A 1 190 ? 16.919 -5.733 -16.042 1.00 94.88 190 ILE A N 1
ATOM 1492 C CA . ILE A 1 190 ? 17.772 -5.978 -14.885 1.00 94.88 190 ILE A CA 1
ATOM 1493 C C . ILE A 1 190 ? 17.883 -4.702 -14.068 1.00 94.88 190 ILE A C 1
ATOM 1495 O O . ILE A 1 190 ? 18.125 -3.606 -14.585 1.00 94.88 190 ILE A O 1
ATOM 1499 N N . HIS A 1 191 ? 17.739 -4.860 -12.761 1.00 95.88 191 HIS A N 1
ATOM 1500 C CA . HIS A 1 191 ? 17.938 -3.791 -11.803 1.00 95.88 191 HIS A CA 1
ATOM 1501 C C . HIS A 1 191 ? 18.637 -4.297 -10.543 1.00 95.88 191 HIS A C 1
ATOM 1503 O O . HIS A 1 191 ? 18.418 -5.418 -10.083 1.00 95.88 191 HIS A O 1
ATOM 1509 N N . LYS A 1 192 ? 19.499 -3.452 -9.989 1.00 96.50 192 LYS A N 1
ATOM 1510 C CA . LYS A 1 192 ? 20.193 -3.668 -8.729 1.00 96.50 192 LYS A CA 1
ATOM 1511 C C . LYS A 1 192 ? 19.643 -2.707 -7.692 1.00 96.50 192 LYS A C 1
ATOM 1513 O O . LYS A 1 192 ? 19.601 -1.502 -7.925 1.00 96.50 192 LYS A O 1
ATOM 1518 N N . TRP A 1 193 ? 19.243 -3.260 -6.561 1.00 96.69 193 TRP A N 1
ATOM 1519 C CA . TRP A 1 193 ? 18.739 -2.533 -5.409 1.00 96.69 193 TRP A CA 1
ATOM 1520 C C . TRP A 1 193 ? 19.806 -2.517 -4.325 1.00 96.69 193 TRP A C 1
ATOM 1522 O O . TRP A 1 193 ? 20.454 -3.532 -4.058 1.00 96.69 193 TRP A O 1
ATOM 1532 N N . ALA A 1 194 ? 19.975 -1.365 -3.694 1.00 95.00 194 ALA A N 1
ATOM 1533 C CA . ALA A 1 194 ? 20.815 -1.200 -2.525 1.00 95.00 194 ALA A CA 1
ATOM 1534 C C . ALA A 1 194 ? 20.105 -0.305 -1.515 1.00 95.00 194 ALA A C 1
ATOM 1536 O O . ALA A 1 194 ? 19.472 0.691 -1.877 1.00 95.00 194 ALA A O 1
ATOM 1537 N N . ARG A 1 195 ? 20.227 -0.661 -0.238 1.00 91.44 195 ARG A N 1
ATOM 1538 C CA . ARG A 1 195 ? 19.744 0.178 0.849 1.00 91.44 195 ARG A CA 1
ATOM 1539 C C . ARG A 1 195 ? 20.689 1.363 1.035 1.00 91.44 195 ARG A C 1
ATOM 1541 O O . ARG A 1 195 ? 21.894 1.177 1.185 1.00 91.44 195 ARG A O 1
ATOM 1548 N N . ASN A 1 196 ? 20.145 2.572 1.036 1.00 82.88 196 ASN A N 1
ATOM 1549 C CA . ASN A 1 196 ? 20.876 3.787 1.354 1.00 82.88 196 ASN A CA 1
ATOM 1550 C C . ASN A 1 196 ? 20.448 4.268 2.747 1.00 82.88 196 ASN A C 1
ATOM 1552 O O . ASN A 1 196 ? 19.303 4.664 2.958 1.00 82.88 196 ASN A O 1
ATOM 1556 N N . THR A 1 197 ? 21.367 4.205 3.710 1.00 66.81 197 THR A N 1
ATOM 1557 C CA . THR A 1 197 ? 21.123 4.567 5.116 1.00 66.81 197 THR A CA 1
ATOM 1558 C C . THR A 1 197 ? 21.476 6.024 5.433 1.00 66.81 197 THR A C 1
ATOM 1560 O O . THR A 1 197 ? 21.589 6.382 6.602 1.00 66.81 197 THR A O 1
ATOM 1563 N N . LEU A 1 198 ? 21.682 6.878 4.421 1.00 57.16 198 LEU A N 1
ATOM 1564 C CA . LEU A 1 198 ? 22.121 8.267 4.621 1.00 57.16 198 LEU A CA 1
ATOM 1565 C C . LEU A 1 198 ? 21.089 9.169 5.331 1.00 57.16 198 LEU A C 1
ATOM 1567 O O . LEU A 1 198 ? 21.471 10.231 5.817 1.00 57.16 198 LEU A O 1
ATOM 1571 N N . SER A 1 199 ? 19.818 8.769 5.449 1.00 52.72 199 SER A N 1
ATOM 1572 C CA . SER A 1 199 ? 18.793 9.500 6.211 1.00 52.72 199 SER A CA 1
ATOM 1573 C C . SER A 1 199 ? 18.322 8.672 7.406 1.00 52.72 199 SER A C 1
ATOM 1575 O O . SER A 1 199 ? 17.581 7.709 7.230 1.00 52.72 199 SER A O 1
ATOM 1577 N N . GLY A 1 200 ? 18.763 9.043 8.611 1.00 48.34 200 GLY A N 1
ATOM 1578 C CA . GLY A 1 200 ? 18.652 8.294 9.873 1.00 48.34 200 GLY A CA 1
ATOM 1579 C C . GLY A 1 200 ? 17.253 8.019 10.449 1.00 48.34 200 GLY A C 1
ATOM 1580 O O . GLY A 1 200 ? 17.103 8.051 11.664 1.00 48.34 200 GLY A O 1
ATOM 1581 N N . SER A 1 201 ? 16.250 7.731 9.621 1.00 53.03 201 SER A N 1
ATOM 1582 C CA . SER A 1 201 ? 14.967 7.160 10.066 1.00 53.03 201 SER A CA 1
ATOM 1583 C C . SER A 1 201 ? 14.148 6.503 8.949 1.00 53.03 201 SER A C 1
ATOM 1585 O O . SER A 1 201 ? 13.303 5.667 9.239 1.00 53.03 201 SER A O 1
ATOM 1587 N N . CYS A 1 202 ? 14.390 6.828 7.673 1.00 57.47 202 CYS A N 1
ATOM 1588 C CA . CYS A 1 202 ? 13.634 6.268 6.551 1.00 57.47 202 CYS A CA 1
ATOM 1589 C C . CYS A 1 202 ? 14.564 5.536 5.586 1.00 57.47 202 CYS A C 1
ATOM 1591 O O . CYS A 1 202 ? 15.508 6.122 5.053 1.00 57.47 202 CYS A O 1
ATOM 1593 N N . THR A 1 203 ? 14.279 4.256 5.346 1.00 68.19 203 THR A N 1
ATOM 1594 C CA . THR A 1 203 ? 15.007 3.444 4.371 1.00 68.19 203 THR A CA 1
ATOM 1595 C C . THR A 1 203 ? 14.804 4.011 2.965 1.00 68.19 203 THR A C 1
ATOM 1597 O O . THR A 1 203 ? 13.695 3.971 2.433 1.00 68.19 203 THR A O 1
ATOM 1600 N N . VAL A 1 204 ? 15.879 4.518 2.356 1.00 85.62 204 VAL A N 1
ATOM 1601 C CA . VAL A 1 204 ? 15.905 4.941 0.950 1.00 85.62 204 VAL A CA 1
ATOM 1602 C C . VAL A 1 204 ? 16.434 3.788 0.107 1.00 85.62 204 VAL A C 1
ATOM 1604 O O . VAL A 1 204 ? 17.470 3.200 0.426 1.00 85.62 204 VAL A O 1
ATOM 1607 N N . TRP A 1 205 ? 15.755 3.473 -0.994 1.00 94.19 205 TRP A N 1
ATOM 1608 C CA . TRP A 1 205 ? 16.230 2.463 -1.940 1.00 94.19 205 TRP A CA 1
ATOM 1609 C C . TRP A 1 205 ? 16.916 3.117 -3.129 1.00 94.19 205 TRP A C 1
ATOM 1611 O O . TRP A 1 205 ? 16.269 3.808 -3.914 1.00 94.19 205 TRP A O 1
ATOM 1621 N N . ASN A 1 206 ? 18.211 2.855 -3.293 1.00 94.56 206 ASN A N 1
ATOM 1622 C CA . ASN A 1 206 ? 18.929 3.184 -4.515 1.00 94.56 206 ASN A CA 1
ATOM 1623 C C . ASN A 1 206 ? 18.741 2.052 -5.526 1.00 94.56 206 ASN A C 1
ATOM 1625 O O . ASN A 1 206 ? 19.028 0.888 -5.233 1.00 94.56 206 ASN A O 1
ATOM 1629 N N . VAL A 1 207 ? 18.250 2.392 -6.714 1.00 95.50 207 VAL A N 1
ATOM 1630 C CA . VAL A 1 207 ? 17.938 1.423 -7.762 1.00 95.50 207 VAL A CA 1
ATOM 1631 C C . VAL A 1 207 ? 18.653 1.796 -9.041 1.00 95.50 207 VAL A C 1
ATOM 1633 O O . VAL A 1 207 ? 18.333 2.798 -9.683 1.00 95.50 207 VAL A O 1
ATOM 1636 N N . VAL A 1 208 ? 19.585 0.940 -9.438 1.00 94.75 208 VAL A N 1
ATOM 1637 C CA . VAL A 1 208 ? 20.307 1.029 -10.704 1.00 94.75 208 VAL A CA 1
ATOM 1638 C C . VAL A 1 208 ? 19.640 0.089 -11.696 1.00 94.75 208 VAL A C 1
ATOM 1640 O O . VAL A 1 208 ? 19.500 -1.097 -11.438 1.00 94.75 208 VAL A O 1
ATOM 1643 N N . THR A 1 209 ? 19.193 0.615 -12.824 1.00 92.69 209 THR A N 1
ATOM 1644 C CA . THR A 1 209 ? 18.639 -0.139 -13.950 1.00 92.69 209 THR A CA 1
ATOM 1645 C C . THR A 1 209 ? 19.675 -0.196 -15.063 1.00 92.69 209 THR A C 1
ATOM 1647 O O . THR A 1 209 ? 20.315 0.821 -15.339 1.00 92.69 209 THR A O 1
ATOM 1650 N N . TYR A 1 210 ? 19.801 -1.343 -15.721 1.00 91.50 210 TYR A N 1
ATOM 1651 C CA . TYR A 1 210 ? 20.767 -1.564 -16.797 1.00 91.50 210 TYR A CA 1
ATOM 1652 C C . TYR A 1 210 ? 20.095 -1.618 -18.176 1.00 91.50 210 TYR A C 1
ATOM 1654 O O . TYR A 1 210 ? 18.884 -1.839 -18.277 1.00 91.50 210 TYR A O 1
ATOM 1662 N N . ASP A 1 211 ? 20.874 -1.364 -19.225 1.00 84.12 211 ASP A N 1
ATOM 1663 C CA . ASP A 1 211 ? 20.462 -1.555 -20.614 1.00 84.12 211 ASP A CA 1
ATOM 1664 C C . ASP A 1 211 ? 20.738 -2.996 -21.055 1.00 84.12 211 ASP A C 1
ATOM 1666 O O . ASP A 1 211 ? 21.862 -3.478 -20.972 1.00 84.12 211 ASP A O 1
ATOM 1670 N N . GLY A 1 212 ? 19.709 -3.675 -21.564 1.00 78.94 212 GLY A N 1
ATOM 1671 C CA . GLY A 1 212 ? 19.826 -5.061 -22.016 1.00 78.94 212 GLY A CA 1
ATOM 1672 C C . GLY A 1 212 ? 19.908 -6.075 -20.870 1.00 78.94 212 GLY A C 1
ATOM 1673 O O . GLY A 1 212 ? 19.289 -5.904 -19.818 1.00 78.94 212 GLY A O 1
ATOM 1674 N N . ASP A 1 213 ? 20.610 -7.176 -21.126 1.00 75.94 213 ASP A N 1
ATOM 1675 C CA . ASP A 1 213 ? 20.818 -8.304 -20.213 1.00 75.94 213 ASP A CA 1
ATOM 1676 C C . ASP A 1 213 ? 22.194 -8.287 -19.525 1.00 75.94 213 ASP A C 1
ATOM 1678 O O . ASP A 1 213 ? 22.488 -9.165 -18.708 1.00 75.94 213 ASP A O 1
ATOM 1682 N N . ASP A 1 214 ? 23.028 -7.284 -19.811 1.00 74.88 214 ASP A N 1
ATOM 1683 C CA . ASP A 1 214 ? 24.289 -7.081 -19.113 1.00 74.88 214 ASP A CA 1
ATOM 1684 C C . ASP A 1 214 ? 24.134 -6.107 -17.936 1.00 74.88 214 ASP A C 1
ATOM 1686 O O . ASP A 1 214 ? 23.332 -5.178 -17.937 1.00 74.88 214 ASP A O 1
ATOM 1690 N N . THR A 1 215 ? 24.898 -6.334 -16.868 1.00 82.12 215 THR A N 1
ATOM 1691 C CA . THR A 1 215 ? 25.001 -5.394 -15.742 1.00 82.12 215 THR A CA 1
ATOM 1692 C C . THR A 1 215 ? 26.114 -4.366 -15.974 1.00 82.12 215 THR A C 1
ATOM 1694 O O . THR A 1 215 ? 26.683 -3.855 -15.008 1.00 82.12 215 THR A O 1
ATOM 1697 N N . ALA A 1 216 ? 26.513 -4.132 -17.230 1.00 85.38 216 ALA A N 1
ATOM 1698 C CA . ALA A 1 216 ? 27.660 -3.296 -17.573 1.00 85.38 216 ALA A CA 1
ATOM 1699 C C . ALA A 1 216 ? 27.227 -1.875 -17.939 1.00 85.38 216 ALA A C 1
ATOM 1701 O O . ALA A 1 216 ? 27.868 -0.912 -17.513 1.00 85.38 216 ALA A O 1
ATOM 1702 N N . THR A 1 217 ? 26.119 -1.732 -18.669 1.00 87.31 217 THR A N 1
ATOM 1703 C CA . THR A 1 217 ? 25.645 -0.421 -19.129 1.00 87.31 217 THR A CA 1
ATOM 1704 C C . THR A 1 217 ? 24.524 0.095 -18.234 1.00 87.31 217 THR A C 1
ATOM 1706 O O . THR A 1 217 ? 23.402 -0.401 -18.266 1.00 87.31 217 THR A O 1
ATOM 1709 N N . VAL A 1 218 ? 24.815 1.100 -17.403 1.00 89.56 218 VAL A N 1
ATOM 1710 C CA . VAL A 1 218 ? 23.802 1.731 -16.545 1.00 89.56 218 VAL A CA 1
ATOM 1711 C C . VAL A 1 218 ? 22.880 2.605 -17.390 1.00 89.56 218 VAL A C 1
ATOM 1713 O O . VAL A 1 218 ? 23.314 3.604 -17.958 1.00 89.56 218 VAL A O 1
ATOM 1716 N N . ARG A 1 219 ? 21.588 2.270 -17.389 1.00 86.62 219 ARG A N 1
ATOM 1717 C CA . ARG A 1 219 ? 20.530 3.054 -18.034 1.00 86.62 219 ARG A CA 1
ATOM 1718 C C . ARG A 1 219 ? 20.042 4.197 -17.153 1.00 86.62 219 ARG A C 1
ATOM 1720 O O . ARG A 1 219 ? 19.793 5.302 -17.626 1.00 86.62 219 ARG A O 1
ATOM 1727 N N . ARG A 1 220 ? 19.803 3.908 -15.869 1.00 88.38 220 ARG A N 1
ATOM 1728 C CA . ARG A 1 220 ? 19.205 4.856 -14.915 1.00 88.38 220 ARG A CA 1
ATOM 1729 C C . ARG A 1 220 ? 19.587 4.508 -13.485 1.00 88.38 220 ARG A C 1
ATOM 1731 O O . ARG A 1 220 ? 19.558 3.338 -13.125 1.00 88.38 220 ARG A O 1
ATOM 1738 N N . THR A 1 221 ? 19.790 5.527 -12.660 1.00 91.19 221 THR A N 1
ATOM 1739 C CA . THR A 1 221 ? 19.837 5.403 -11.198 1.00 91.19 221 THR A CA 1
ATOM 1740 C C . THR A 1 221 ? 18.711 6.234 -10.595 1.00 91.19 221 THR A C 1
ATOM 1742 O O . THR A 1 221 ? 18.488 7.361 -11.033 1.00 91.19 221 THR A O 1
ATOM 1745 N N . LEU A 1 222 ? 17.982 5.678 -9.628 1.00 91.81 222 LEU A N 1
ATOM 1746 C CA . LEU A 1 222 ? 16.886 6.357 -8.940 1.00 91.81 222 LEU A CA 1
ATOM 1747 C C . LEU A 1 222 ? 16.915 6.051 -7.444 1.00 91.81 222 LEU A C 1
ATOM 1749 O O . LEU A 1 222 ? 16.979 4.884 -7.064 1.00 91.81 222 LEU A O 1
ATOM 1753 N N . ASP A 1 223 ? 16.793 7.093 -6.628 1.00 92.44 223 ASP A N 1
ATOM 1754 C CA . ASP A 1 223 ? 16.594 6.977 -5.186 1.00 92.44 223 ASP A CA 1
ATOM 1755 C C . ASP A 1 223 ? 15.101 7.077 -4.863 1.00 92.44 223 ASP A C 1
ATOM 1757 O O . ASP A 1 223 ? 14.478 8.121 -5.068 1.00 92.44 223 ASP A O 1
ATOM 1761 N N . TYR A 1 224 ? 14.518 5.991 -4.361 1.00 93.38 224 TYR A N 1
ATOM 1762 C CA . TYR A 1 224 ? 13.157 5.989 -3.832 1.00 93.38 224 TYR A CA 1
ATOM 1763 C C . TYR A 1 224 ? 13.190 6.440 -2.376 1.00 93.38 224 TYR A C 1
ATOM 1765 O O . TYR A 1 224 ? 13.460 5.652 -1.469 1.00 93.38 224 TYR A O 1
ATOM 1773 N N . GLN A 1 225 ? 12.947 7.732 -2.177 1.00 91.44 225 GLN A N 1
ATOM 1774 C CA . GLN A 1 225 ? 12.777 8.333 -0.858 1.00 91.44 225 GLN A CA 1
ATOM 1775 C C . GLN A 1 225 ? 11.338 8.124 -0.390 1.00 91.44 225 GLN A C 1
ATOM 1777 O O . GLN A 1 225 ? 10.420 8.264 -1.200 1.00 91.44 225 GLN A O 1
ATOM 1782 N N . ILE A 1 226 ? 11.150 7.808 0.895 1.00 91.62 226 ILE A N 1
ATOM 1783 C CA . ILE A 1 226 ? 9.825 7.798 1.526 1.00 91.62 226 ILE A CA 1
ATOM 1784 C C . ILE A 1 226 ? 9.278 9.228 1.565 1.00 91.62 226 ILE A C 1
ATOM 1786 O O . ILE A 1 226 ? 10.008 10.173 1.857 1.00 91.62 226 ILE A O 1
ATOM 1790 N N . GLY A 1 227 ? 7.991 9.374 1.262 1.00 92.31 227 GLY A N 1
ATOM 1791 C CA . GLY A 1 227 ? 7.325 10.656 1.084 1.00 92.31 227 GLY A CA 1
ATOM 1792 C C . GLY A 1 227 ? 7.389 11.183 -0.356 1.00 92.31 227 GLY A C 1
ATOM 1793 O O . GLY A 1 227 ? 7.738 10.448 -1.290 1.00 92.31 227 GLY A O 1
ATOM 1794 N N . PRO A 1 228 ? 6.982 12.447 -0.563 1.00 92.81 228 PRO A N 1
ATOM 1795 C CA . PRO A 1 228 ? 6.954 13.076 -1.876 1.00 92.81 228 PRO A CA 1
ATOM 1796 C C . PRO A 1 228 ? 8.360 13.466 -2.354 1.00 92.81 228 PRO A C 1
ATOM 1798 O O . PRO A 1 228 ? 9.152 14.034 -1.605 1.00 92.81 228 PRO A O 1
ATOM 1801 N N . PHE A 1 229 ? 8.658 13.231 -3.631 1.00 93.12 229 PHE A N 1
ATOM 1802 C CA . PHE A 1 229 ? 9.907 13.648 -4.271 1.00 93.12 229 PHE A CA 1
ATOM 1803 C C . PHE A 1 229 ? 9.732 13.857 -5.781 1.00 93.12 229 PHE A C 1
ATOM 1805 O O . PHE A 1 229 ? 8.744 13.438 -6.389 1.00 93.12 229 PHE A O 1
ATOM 1812 N N . LYS A 1 230 ? 10.707 14.526 -6.406 1.00 91.75 230 LYS A N 1
ATOM 1813 C CA . LYS A 1 230 ? 10.738 14.751 -7.857 1.00 91.75 230 LYS A CA 1
ATOM 1814 C C . LYS A 1 230 ? 11.832 13.913 -8.495 1.00 91.75 230 LYS A C 1
ATOM 1816 O O . LYS A 1 230 ? 13.001 14.049 -8.148 1.00 91.75 230 LYS A O 1
ATOM 1821 N N . GLU A 1 231 ? 11.459 13.085 -9.463 1.00 89.69 231 GLU A N 1
ATOM 1822 C CA . GLU A 1 231 ? 12.420 12.394 -10.320 1.00 89.69 231 GLU A CA 1
ATOM 1823 C C . GLU A 1 231 ? 12.706 13.25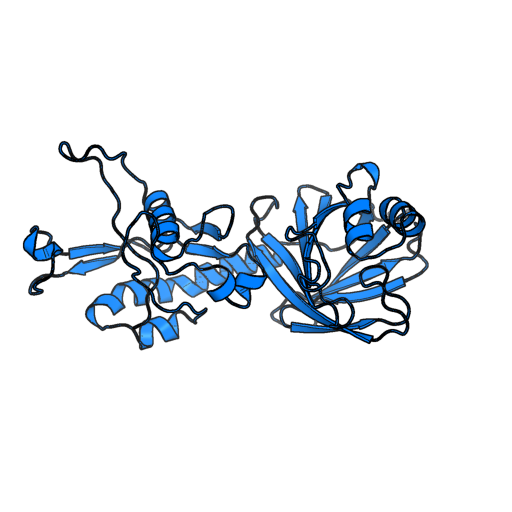7 -11.549 1.00 89.69 231 GLU A C 1
ATOM 1825 O O . GLU A 1 231 ? 11.796 13.544 -12.327 1.00 89.69 231 GLU A O 1
ATOM 1830 N N . LEU A 1 232 ? 13.972 13.619 -11.757 1.00 87.12 232 LEU A N 1
ATOM 1831 C CA . LEU A 1 232 ? 14.444 14.107 -13.049 1.00 87.12 232 LEU A CA 1
ATOM 1832 C C . LEU A 1 232 ? 14.656 12.908 -13.979 1.00 87.12 232 LEU A C 1
ATOM 1834 O O . LEU A 1 232 ? 15.425 12.005 -13.655 1.00 87.12 232 LEU A O 1
ATOM 1838 N N . PHE A 1 233 ? 14.032 12.922 -15.154 1.00 82.50 233 PHE A N 1
ATOM 1839 C CA . PHE A 1 233 ? 14.336 11.966 -16.215 1.00 82.50 233 PHE A CA 1
ATOM 1840 C C . PHE A 1 233 ? 14.893 12.695 -17.436 1.00 82.50 233 PHE A C 1
ATOM 1842 O O . PHE A 1 233 ? 14.416 13.764 -17.825 1.00 82.50 233 PHE A O 1
ATOM 1849 N N . LEU A 1 234 ? 15.918 12.106 -18.045 1.00 77.69 234 LEU A N 1
ATOM 1850 C CA . LEU A 1 234 ? 16.554 12.618 -19.252 1.00 77.69 234 LEU A CA 1
ATOM 1851 C C . LEU A 1 234 ? 16.105 11.765 -20.445 1.00 77.69 234 LEU A C 1
ATOM 1853 O O . LEU A 1 234 ? 16.083 10.540 -20.361 1.00 77.69 234 LEU A O 1
ATOM 1857 N N . GLY A 1 235 ? 15.750 12.406 -21.560 1.00 74.81 235 GLY A N 1
ATOM 1858 C CA . GLY A 1 235 ? 15.403 11.709 -22.803 1.00 74.81 235 GLY A CA 1
ATOM 1859 C C . GLY A 1 235 ? 13.949 11.230 -22.895 1.00 74.81 235 GLY A C 1
ATOM 1860 O O . GLY A 1 235 ? 13.025 11.953 -22.518 1.00 74.81 235 GLY A O 1
ATOM 1861 N N . GLU A 1 236 ? 13.747 10.051 -23.495 1.00 68.00 236 GLU A N 1
ATOM 1862 C CA . GLU A 1 236 ? 12.430 9.435 -23.697 1.00 68.00 236 GLU A CA 1
ATOM 1863 C C . GLU A 1 236 ? 12.108 8.480 -22.542 1.00 68.00 236 GLU A C 1
ATOM 1865 O O . GLU A 1 236 ? 12.799 7.482 -22.333 1.00 68.00 236 GLU A O 1
ATOM 1870 N N . ALA A 1 237 ? 11.034 8.750 -21.802 1.00 68.69 237 ALA A N 1
ATOM 1871 C CA . ALA A 1 237 ? 10.555 7.813 -20.797 1.00 68.69 237 ALA A CA 1
ATOM 1872 C C . ALA A 1 237 ? 9.542 6.849 -21.418 1.00 68.69 237 ALA A C 1
ATOM 1874 O O . ALA A 1 237 ? 8.412 7.230 -21.718 1.00 68.69 237 ALA A O 1
ATOM 1875 N N . LEU A 1 238 ? 9.937 5.581 -21.567 1.00 65.94 238 LEU A N 1
ATOM 1876 C CA . LEU A 1 238 ? 9.098 4.537 -22.169 1.00 65.94 238 LEU A CA 1
ATOM 1877 C C . LEU A 1 238 ? 7.795 4.291 -21.389 1.00 65.94 238 LEU A C 1
ATOM 1879 O O . LEU A 1 238 ? 6.817 3.868 -21.978 1.00 65.94 238 LEU A O 1
ATOM 1883 N N . LEU A 1 239 ? 7.763 4.597 -20.088 1.00 65.81 239 LEU A N 1
ATOM 1884 C CA . LEU A 1 239 ? 6.551 4.515 -19.262 1.00 65.81 239 LEU A CA 1
ATOM 1885 C C . LEU A 1 239 ? 5.584 5.692 -19.466 1.00 65.81 239 LEU A C 1
ATOM 1887 O O . LEU A 1 239 ? 4.411 5.560 -19.144 1.00 65.81 239 LEU A O 1
ATOM 1891 N N . PHE A 1 240 ? 6.053 6.836 -19.975 1.00 65.88 240 PHE A N 1
ATOM 1892 C CA . PHE A 1 240 ? 5.273 8.085 -19.988 1.00 65.88 240 PHE A CA 1
ATOM 1893 C C . PHE A 1 240 ? 5.100 8.681 -21.386 1.00 65.88 240 PHE A C 1
ATOM 1895 O O . PHE A 1 240 ? 4.563 9.778 -21.518 1.00 65.88 240 PHE A O 1
ATOM 1902 N N . ASN A 1 241 ? 5.605 7.987 -22.414 1.00 66.81 241 ASN A N 1
ATOM 1903 C CA . ASN A 1 241 ? 5.573 8.397 -23.818 1.00 66.81 241 ASN A CA 1
ATOM 1904 C C . ASN A 1 241 ? 5.978 9.872 -24.040 1.00 66.81 241 ASN A C 1
ATOM 1906 O O . ASN A 1 241 ? 5.467 10.557 -24.924 1.00 66.81 241 ASN A O 1
ATOM 1910 N N . LYS A 1 242 ? 6.887 10.388 -23.202 1.00 68.12 242 LYS A N 1
ATOM 1911 C CA . LYS A 1 242 ? 7.310 11.791 -23.209 1.00 68.12 242 LYS A CA 1
ATOM 1912 C C . LYS A 1 242 ? 8.730 11.900 -23.735 1.00 68.12 242 LYS A C 1
ATOM 1914 O O . LYS A 1 242 ? 9.636 11.241 -23.223 1.00 68.12 242 LYS A O 1
ATOM 1919 N N . LYS A 1 243 ? 8.916 12.751 -24.745 1.00 68.81 243 LYS A N 1
ATOM 1920 C CA . LYS A 1 243 ? 10.225 13.122 -25.299 1.00 68.81 243 LYS A CA 1
ATOM 1921 C C . LYS A 1 243 ? 10.755 14.379 -24.605 1.00 68.81 243 LYS A C 1
ATOM 1923 O O . LYS A 1 243 ? 9.975 15.226 -24.182 1.00 68.81 243 LYS A O 1
ATOM 1928 N N . GLY A 1 244 ? 12.080 14.518 -24.545 1.00 70.12 244 GLY A N 1
ATOM 1929 C CA . GLY A 1 244 ? 12.741 15.763 -24.129 1.00 70.12 244 GLY A CA 1
ATOM 1930 C C . GLY A 1 244 ? 13.044 15.898 -22.634 1.00 70.12 244 GLY A C 1
ATOM 1931 O O . GLY A 1 244 ? 13.461 16.971 -22.210 1.00 70.12 244 GLY A O 1
ATOM 1932 N N . GLY A 1 245 ? 12.894 14.828 -21.846 1.00 76.12 245 GLY A N 1
ATOM 1933 C CA . GLY A 1 245 ? 13.131 14.860 -20.403 1.00 76.12 245 GLY A CA 1
ATOM 1934 C C . GLY A 1 245 ? 12.095 15.672 -19.614 1.00 76.12 245 GLY A C 1
ATOM 1935 O O . GLY A 1 245 ? 11.110 16.183 -20.155 1.00 76.12 245 GLY A O 1
ATOM 1936 N N . GLY A 1 246 ? 12.294 15.764 -18.300 1.00 85.38 246 GLY A N 1
ATOM 1937 C CA . GLY A 1 246 ? 11.445 16.546 -17.404 1.00 85.38 246 GLY A CA 1
ATOM 1938 C C . GLY A 1 246 ? 11.439 16.017 -15.975 1.00 85.38 246 GLY A C 1
ATOM 1939 O O . GLY A 1 246 ? 12.304 15.236 -15.585 1.00 85.38 246 GLY A O 1
ATOM 1940 N N . PHE A 1 247 ? 10.437 16.442 -15.207 1.00 86.69 247 PHE A N 1
ATOM 1941 C CA . PHE A 1 247 ? 10.221 15.975 -13.842 1.00 86.69 247 PHE A CA 1
ATOM 1942 C C . PHE A 1 247 ? 8.961 15.121 -13.744 1.00 86.69 247 PHE A C 1
ATOM 1944 O O . PHE A 1 247 ? 7.961 15.399 -14.411 1.00 86.69 247 PHE A O 1
ATOM 1951 N N . LEU A 1 248 ? 9.021 14.110 -12.886 1.00 87.31 248 LEU A N 1
ATOM 1952 C CA . LEU A 1 248 ? 7.876 13.330 -12.436 1.00 87.31 248 LEU A CA 1
ATOM 1953 C C . LEU A 1 248 ? 7.691 13.572 -10.949 1.00 87.31 248 LEU A C 1
ATOM 1955 O O . LEU A 1 248 ? 8.657 13.502 -10.185 1.00 87.31 248 LEU A O 1
ATOM 1959 N N . GLU A 1 249 ? 6.458 13.842 -10.549 1.00 90.75 249 GLU A N 1
ATOM 1960 C CA . GLU A 1 249 ? 6.106 13.915 -9.138 1.00 90.75 249 GLU A CA 1
ATOM 1961 C C . GLU A 1 249 ? 5.785 12.507 -8.657 1.00 90.75 249 GLU A C 1
ATOM 1963 O O . GLU A 1 249 ? 5.001 11.777 -9.275 1.00 90.75 249 GLU A O 1
ATOM 1968 N N . ARG A 1 250 ? 6.466 12.104 -7.590 1.00 93.06 250 ARG A N 1
ATOM 1969 C CA . ARG A 1 250 ? 6.357 10.776 -7.011 1.00 93.06 250 ARG A CA 1
ATOM 1970 C C . ARG A 1 250 ? 6.092 10.873 -5.527 1.00 93.06 250 ARG A C 1
ATOM 1972 O O . ARG A 1 250 ? 6.539 11.812 -4.877 1.00 93.06 250 ARG A O 1
ATOM 1979 N N . GLN A 1 251 ? 5.449 9.845 -5.002 1.00 94.62 251 GLN A N 1
ATOM 1980 C CA . GLN A 1 251 ? 5.338 9.619 -3.574 1.00 94.62 251 GLN A CA 1
ATOM 1981 C C . GLN A 1 251 ? 5.617 8.154 -3.282 1.00 94.62 251 GLN A C 1
ATOM 1983 O O . GLN A 1 251 ? 4.977 7.280 -3.866 1.00 94.62 251 GLN A O 1
ATOM 1988 N N . THR A 1 252 ? 6.592 7.884 -2.418 1.00 95.44 252 THR A N 1
ATOM 1989 C CA . THR A 1 252 ? 6.870 6.519 -1.961 1.00 95.44 252 THR A CA 1
ATOM 1990 C C . THR A 1 252 ? 6.359 6.330 -0.548 1.00 95.44 252 THR A C 1
ATOM 1992 O O . THR A 1 252 ? 6.536 7.202 0.298 1.00 95.44 252 THR A O 1
ATOM 1995 N N . LEU A 1 253 ? 5.774 5.174 -0.278 1.00 95.38 253 LEU A N 1
ATOM 1996 C CA . LEU A 1 253 ? 5.302 4.788 1.043 1.00 95.38 253 LEU A CA 1
ATOM 1997 C C . LEU A 1 253 ? 5.339 3.263 1.191 1.00 95.38 253 LEU A C 1
ATOM 1999 O O . LEU A 1 253 ? 5.579 2.534 0.223 1.00 95.38 253 LEU A O 1
ATOM 2003 N N . TYR A 1 254 ? 5.091 2.790 2.407 1.00 95.62 254 TYR A N 1
ATOM 2004 C CA . TYR A 1 254 ? 4.837 1.382 2.680 1.00 95.62 254 TYR A CA 1
ATOM 2005 C C . TYR A 1 254 ? 3.345 1.186 2.922 1.00 95.62 254 TYR A C 1
ATOM 2007 O O . TYR A 1 254 ? 2.758 1.907 3.724 1.00 95.62 254 TYR A O 1
ATOM 2015 N N . LEU A 1 255 ? 2.750 0.207 2.248 1.00 96.25 255 LEU A N 1
ATOM 2016 C CA . LEU A 1 255 ? 1.352 -0.182 2.443 1.00 96.25 255 LEU A CA 1
ATOM 2017 C C . LEU A 1 255 ? 1.275 -1.622 2.914 1.00 96.25 255 LEU A C 1
ATOM 2019 O O . LEU A 1 255 ? 2.173 -2.420 2.630 1.00 96.25 255 LEU A O 1
ATOM 2023 N N . ALA A 1 256 ? 0.195 -1.956 3.617 1.00 96.12 256 ALA A N 1
ATOM 2024 C CA . ALA A 1 256 ? -0.085 -3.347 3.920 1.00 96.12 256 ALA A CA 1
ATOM 2025 C C . ALA A 1 256 ? -0.442 -4.094 2.625 1.00 96.12 256 ALA A C 1
ATOM 2027 O O . ALA A 1 256 ? -1.070 -3.539 1.717 1.00 96.12 256 ALA A O 1
ATOM 2028 N N . ASP A 1 257 ? 0.003 -5.344 2.522 1.00 95.75 257 ASP A N 1
ATOM 2029 C CA . ASP A 1 257 ? -0.252 -6.183 1.353 1.00 95.75 257 ASP A CA 1
ATOM 2030 C C . ASP A 1 257 ? -0.238 -7.666 1.721 1.00 95.75 257 ASP A C 1
ATOM 2032 O O . ASP A 1 257 ? 0.818 -8.219 2.002 1.00 95.75 257 ASP A O 1
ATOM 2036 N N . ALA A 1 258 ? -1.399 -8.319 1.706 1.00 93.56 258 ALA A N 1
ATOM 2037 C CA . ALA A 1 258 ? -1.540 -9.706 2.151 1.00 93.56 258 ALA A CA 1
ATOM 2038 C C . ALA A 1 258 ? -0.850 -10.734 1.232 1.00 93.56 258 ALA A C 1
ATOM 2040 O O . ALA A 1 258 ? -0.754 -11.911 1.581 1.00 93.56 258 ALA A O 1
ATOM 2041 N N . GLU A 1 259 ? -0.395 -10.337 0.038 1.00 93.50 259 GLU A N 1
ATOM 2042 C CA . GLU A 1 259 ? 0.279 -11.256 -0.877 1.00 93.50 259 GLU A CA 1
ATOM 2043 C C . GLU A 1 259 ? 1.786 -11.362 -0.632 1.00 93.50 259 GLU A C 1
ATOM 2045 O O . GLU A 1 259 ? 2.405 -12.293 -1.168 1.00 93.50 259 GLU A O 1
ATOM 2050 N N . SER A 1 260 ? 2.365 -10.425 0.126 1.00 94.94 260 SER A N 1
ATOM 2051 C CA . SER A 1 260 ? 3.792 -10.388 0.436 1.00 94.94 260 SER A CA 1
ATOM 2052 C C . SER A 1 260 ? 4.138 -11.200 1.685 1.00 94.94 260 SER A C 1
ATOM 2054 O O . SER A 1 260 ? 3.329 -11.345 2.600 1.00 94.94 260 SER A O 1
ATOM 2056 N N . ASP A 1 261 ? 5.368 -11.715 1.754 1.00 93.38 261 ASP A N 1
ATOM 2057 C CA . ASP A 1 261 ? 5.796 -12.595 2.853 1.00 93.38 261 ASP A CA 1
ATOM 2058 C C . ASP A 1 261 ? 5.736 -11.926 4.239 1.00 93.38 261 ASP A C 1
ATOM 2060 O O . ASP A 1 261 ? 5.578 -12.607 5.251 1.00 93.38 261 ASP A O 1
ATOM 2064 N N . ASN A 1 262 ? 5.875 -10.598 4.304 1.00 91.88 262 ASN A N 1
ATOM 2065 C CA . ASN A 1 262 ? 5.871 -9.824 5.549 1.00 91.88 262 ASN A CA 1
ATOM 2066 C C . ASN A 1 262 ? 4.633 -8.923 5.706 1.00 91.88 262 ASN A C 1
ATOM 2068 O O . ASN A 1 262 ? 4.588 -8.095 6.620 1.00 91.88 262 ASN A O 1
ATOM 2072 N N . ASN A 1 263 ? 3.628 -9.086 4.844 1.00 94.56 263 ASN A N 1
ATOM 2073 C CA . ASN A 1 263 ? 2.438 -8.242 4.753 1.00 94.56 263 ASN A CA 1
ATOM 2074 C C . ASN A 1 263 ? 2.712 -6.752 4.463 1.00 94.56 263 ASN A C 1
ATOM 2076 O O . ASN A 1 263 ? 1.899 -5.892 4.809 1.00 94.56 263 ASN A O 1
ATOM 2080 N N . VAL A 1 264 ? 3.861 -6.425 3.868 1.00 95.81 264 VAL A N 1
ATOM 2081 C CA . VAL A 1 264 ? 4.249 -5.066 3.469 1.00 95.81 264 VAL A CA 1
ATOM 2082 C C . VAL A 1 264 ? 4.596 -5.020 1.985 1.00 95.81 264 VAL A C 1
ATOM 2084 O O . VAL A 1 264 ? 5.266 -5.911 1.458 1.00 95.81 264 VAL A O 1
ATOM 2087 N N . ALA A 1 265 ? 4.204 -3.941 1.316 1.00 97.00 265 ALA A N 1
ATOM 2088 C CA . ALA A 1 265 ? 4.687 -3.597 -0.010 1.00 97.00 265 ALA A CA 1
ATOM 2089 C C . ALA A 1 265 ? 5.325 -2.205 -0.027 1.00 97.00 265 ALA A C 1
ATOM 2091 O O . ALA A 1 265 ? 4.858 -1.274 0.627 1.00 97.00 265 ALA A O 1
ATOM 2092 N N . HIS A 1 266 ? 6.377 -2.053 -0.831 1.00 97.25 266 HIS A N 1
ATOM 2093 C CA . HIS A 1 266 ? 6.971 -0.757 -1.142 1.00 97.25 266 HIS A CA 1
ATOM 2094 C C . HIS A 1 266 ? 6.273 -0.161 -2.365 1.00 97.25 266 HIS A C 1
ATOM 2096 O O . HIS A 1 266 ? 6.411 -0.654 -3.495 1.00 97.25 266 HIS A O 1
ATOM 2102 N N . VAL A 1 267 ? 5.545 0.927 -2.150 1.00 97.56 267 VAL A N 1
ATOM 2103 C CA . VAL A 1 267 ? 4.633 1.507 -3.131 1.00 97.56 267 VAL A CA 1
ATOM 2104 C C . VAL A 1 267 ? 5.156 2.852 -3.599 1.00 97.56 267 VAL A C 1
ATOM 2106 O O . VAL A 1 267 ? 5.639 3.653 -2.810 1.00 97.56 267 VAL A O 1
ATOM 2109 N N . THR A 1 268 ? 5.091 3.096 -4.906 1.00 97.06 268 THR A N 1
ATOM 2110 C CA . THR A 1 268 ? 5.399 4.400 -5.494 1.00 97.06 268 THR A CA 1
ATOM 2111 C C . THR A 1 268 ? 4.235 4.862 -6.347 1.00 97.06 268 THR A C 1
ATOM 2113 O O . THR A 1 268 ? 3.959 4.263 -7.385 1.00 97.06 268 THR A O 1
ATOM 2116 N N . LEU A 1 269 ? 3.616 5.961 -5.948 1.00 95.00 269 LEU A N 1
ATOM 2117 C CA . LEU A 1 269 ? 2.623 6.676 -6.733 1.00 95.00 269 LEU A CA 1
ATOM 2118 C C . LEU A 1 269 ? 3.344 7.663 -7.644 1.00 95.00 269 LEU A C 1
ATOM 2120 O O . LEU A 1 269 ? 4.320 8.295 -7.237 1.00 95.00 269 LEU A O 1
ATOM 2124 N N . THR A 1 270 ? 2.918 7.749 -8.899 1.00 92.19 270 THR A N 1
ATOM 2125 C CA . THR A 1 270 ? 3.526 8.620 -9.910 1.00 92.19 270 THR A CA 1
ATOM 2126 C C . THR A 1 270 ? 2.440 9.417 -10.613 1.00 92.19 270 THR A C 1
ATOM 2128 O O . THR A 1 270 ? 1.592 8.838 -11.295 1.00 92.19 270 THR A O 1
ATOM 2131 N N . ALA A 1 271 ? 2.497 10.743 -10.491 1.00 85.31 271 ALA A N 1
ATOM 2132 C CA . ALA A 1 271 ? 1.664 11.636 -11.283 1.00 85.31 271 ALA A CA 1
ATOM 2133 C C . ALA A 1 271 ? 2.290 11.812 -12.672 1.00 85.31 271 ALA A C 1
ATOM 2135 O O . ALA A 1 271 ? 3.462 12.187 -12.800 1.00 85.31 271 ALA A O 1
ATOM 2136 N N . ILE A 1 272 ? 1.521 11.539 -13.726 1.00 72.81 272 ILE A N 1
ATOM 2137 C CA . ILE A 1 272 ? 2.002 11.655 -15.104 1.00 72.81 272 ILE A CA 1
ATOM 2138 C C . ILE A 1 272 ? 1.577 13.033 -15.637 1.00 72.81 272 ILE A C 1
ATOM 2140 O O . ILE A 1 272 ? 0.397 13.377 -15.548 1.00 72.81 272 ILE A O 1
ATOM 2144 N N . PRO A 1 273 ? 2.508 13.864 -16.156 1.00 60.88 273 PRO A N 1
ATOM 2145 C CA . PRO A 1 273 ? 2.213 15.246 -16.530 1.00 60.88 273 PRO A CA 1
ATOM 2146 C C . PRO A 1 273 ? 1.009 15.420 -17.475 1.00 60.88 273 PRO A C 1
ATOM 2148 O O . PRO A 1 273 ? 0.796 14.628 -18.392 1.00 60.88 273 PRO A O 1
ATOM 2151 N N . ARG A 1 274 ? 0.284 16.528 -17.254 1.00 54.75 274 ARG A N 1
ATOM 2152 C CA . ARG A 1 274 ? -1.068 16.888 -17.741 1.00 54.75 274 ARG A CA 1
ATOM 2153 C C . ARG A 1 274 ? -1.375 16.716 -19.235 1.00 54.75 274 ARG A C 1
ATOM 2155 O O . ARG A 1 274 ? -2.549 16.658 -19.569 1.00 54.75 274 ARG A O 1
ATOM 2162 N N . GLU A 1 275 ? -0.382 16.633 -20.113 1.00 57.47 275 GLU A N 1
ATOM 2163 C CA . GLU A 1 275 ? -0.610 16.509 -21.563 1.00 57.47 275 GLU A CA 1
ATOM 2164 C C . GLU A 1 275 ? -1.105 15.107 -21.973 1.00 57.47 275 GLU A C 1
ATOM 2166 O O . GLU A 1 275 ? -1.741 14.997 -23.007 1.00 57.47 275 GLU A O 1
ATOM 2171 N N . ASN A 1 276 ? -0.895 14.073 -21.136 1.00 54.56 276 ASN A N 1
ATOM 2172 C CA . ASN A 1 276 ? -1.394 12.694 -21.324 1.00 54.56 276 ASN A CA 1
ATOM 2173 C C . ASN A 1 276 ? -2.084 12.152 -20.038 1.00 54.56 276 ASN A C 1
ATOM 2175 O O . ASN A 1 276 ? -2.024 10.959 -19.744 1.00 54.56 276 ASN A O 1
ATOM 2179 N N . GLY A 1 277 ? -2.629 13.053 -19.207 1.00 62.97 277 GLY A N 1
ATOM 2180 C CA . GLY A 1 277 ? -2.827 12.927 -17.749 1.00 62.97 277 GLY A CA 1
ATOM 2181 C C . GLY A 1 277 ? -3.382 11.613 -17.178 1.00 62.97 277 GLY A C 1
ATOM 2182 O O . GLY A 1 277 ? -4.572 11.496 -16.939 1.00 62.97 277 GLY A O 1
ATOM 2183 N N . GLY A 1 278 ? -2.514 10.669 -16.826 1.00 80.19 278 GLY A N 1
ATOM 2184 C CA . GLY A 1 278 ? -2.860 9.515 -15.990 1.00 80.19 278 GLY A CA 1
ATOM 2185 C C . GLY A 1 278 ? -2.127 9.535 -14.650 1.00 80.19 278 GLY A C 1
ATOM 2186 O O . GLY A 1 278 ? -1.332 10.433 -14.361 1.00 80.19 278 GLY A O 1
ATOM 2187 N N . HIS A 1 279 ? -2.338 8.503 -13.846 1.00 87.81 279 HIS A N 1
ATOM 2188 C CA . HIS A 1 279 ? -1.478 8.222 -12.700 1.00 87.81 279 HIS A CA 1
ATOM 2189 C C . HIS A 1 279 ? -1.186 6.729 -12.607 1.00 87.81 279 HIS A C 1
ATOM 2191 O O . HIS A 1 279 ? -1.877 5.898 -13.199 1.00 87.81 279 HIS A O 1
ATOM 2197 N N . GLU A 1 280 ? -0.108 6.394 -11.908 1.00 92.19 280 GLU A N 1
ATOM 2198 C CA . GLU A 1 280 ? 0.331 5.015 -11.751 1.00 92.19 280 GLU A CA 1
ATOM 2199 C C . GLU A 1 280 ? 0.697 4.717 -10.300 1.00 92.19 280 GLU A C 1
ATOM 2201 O O . GLU A 1 280 ? 1.446 5.471 -9.677 1.00 92.19 280 GLU A O 1
ATOM 2206 N N . GLU A 1 281 ? 0.247 3.566 -9.811 1.00 95.12 281 GLU A N 1
ATOM 2207 C CA . GLU A 1 281 ? 0.763 2.923 -8.607 1.00 95.12 281 GLU A CA 1
ATOM 2208 C C . GLU A 1 281 ? 1.732 1.809 -9.016 1.00 95.12 281 GLU A C 1
ATOM 2210 O O . GLU A 1 281 ? 1.371 0.890 -9.747 1.00 95.12 281 GLU A O 1
ATOM 2215 N N . SER A 1 282 ? 2.975 1.883 -8.542 1.00 97.12 282 SER A N 1
ATOM 2216 C CA . SER A 1 282 ? 3.974 0.817 -8.647 1.00 97.12 282 SER A CA 1
ATOM 2217 C C . SER A 1 282 ? 4.161 0.148 -7.292 1.00 97.12 282 SER A C 1
ATOM 2219 O O . SER A 1 282 ? 4.824 0.707 -6.416 1.00 97.12 282 SER A O 1
ATOM 2221 N N . ARG A 1 283 ? 3.653 -1.068 -7.139 1.00 97.88 283 ARG A N 1
ATOM 2222 C CA . ARG A 1 283 ? 3.739 -1.859 -5.917 1.00 97.88 283 ARG A CA 1
ATOM 2223 C C . ARG A 1 283 ? 4.799 -2.946 -6.033 1.00 97.88 283 ARG A C 1
ATOM 2225 O O . ARG A 1 283 ? 4.781 -3.732 -6.975 1.00 97.88 283 ARG A O 1
ATOM 2232 N N . ARG A 1 284 ? 5.731 -2.982 -5.080 1.00 98.19 284 ARG A N 1
ATOM 2233 C CA . ARG A 1 284 ? 6.829 -3.956 -5.029 1.00 98.19 284 ARG A CA 1
ATOM 2234 C C . ARG A 1 284 ? 6.707 -4.802 -3.780 1.00 98.19 284 ARG A C 1
ATOM 2236 O O . ARG A 1 284 ? 6.715 -4.257 -2.677 1.00 98.19 284 ARG A O 1
ATOM 2243 N N . LEU A 1 285 ? 6.631 -6.109 -3.967 1.00 96.56 285 LEU A N 1
ATOM 2244 C CA . LEU A 1 285 ? 6.474 -7.074 -2.888 1.00 96.56 285 LEU A CA 1
ATOM 2245 C C . LEU A 1 285 ? 7.458 -8.232 -3.047 1.00 96.56 285 LEU A C 1
ATOM 2247 O O . LEU A 1 285 ? 7.812 -8.619 -4.164 1.00 96.56 285 LEU A O 1
ATOM 2251 N N . LEU A 1 286 ? 7.924 -8.752 -1.915 1.00 97.38 286 LEU A N 1
ATOM 2252 C CA . LEU A 1 286 ? 8.727 -9.967 -1.859 1.00 97.38 286 LEU A CA 1
ATOM 2253 C C . LEU A 1 286 ? 7.814 -11.150 -1.555 1.00 97.38 286 LEU A C 1
ATOM 2255 O O . LEU A 1 286 ? 6.989 -11.077 -0.644 1.00 97.38 286 LEU A O 1
ATOM 2259 N N . LYS A 1 287 ? 7.967 -12.217 -2.342 1.00 96.81 287 LYS A N 1
ATOM 2260 C CA . LYS A 1 287 ? 7.267 -13.485 -2.141 1.00 96.81 287 LYS A CA 1
ATOM 2261 C C . LYS A 1 287 ? 8.199 -14.654 -2.435 1.00 96.81 287 LYS A C 1
ATOM 2263 O O . LYS A 1 287 ? 8.555 -14.911 -3.591 1.00 96.81 287 LYS A O 1
ATOM 2268 N N . GLY A 1 288 ? 8.632 -15.346 -1.393 1.00 94.38 288 GLY A N 1
ATOM 2269 C CA . GLY A 1 288 ? 9.753 -16.272 -1.424 1.00 94.38 288 GLY A CA 1
ATOM 2270 C C . GLY A 1 288 ? 11.017 -15.608 -1.978 1.00 94.38 288 GLY A C 1
ATOM 2271 O O . GLY A 1 288 ? 11.525 -14.620 -1.459 1.00 94.38 288 GLY A O 1
ATOM 2272 N N . ASN A 1 289 ? 11.543 -16.152 -3.075 1.00 92.38 289 ASN A N 1
ATOM 2273 C CA . ASN A 1 289 ? 12.737 -15.636 -3.750 1.00 92.38 289 ASN A CA 1
ATOM 2274 C C . ASN A 1 289 ? 12.426 -14.713 -4.943 1.00 92.38 289 ASN A C 1
ATOM 2276 O O . ASN A 1 289 ? 13.304 -14.492 -5.783 1.00 92.38 289 ASN A O 1
ATOM 2280 N N . LYS A 1 290 ? 11.189 -14.214 -5.041 1.00 97.38 290 LYS A N 1
ATOM 2281 C CA . LYS A 1 290 ? 10.718 -13.377 -6.147 1.00 97.38 290 LYS A CA 1
ATOM 2282 C C . LYS A 1 290 ? 10.475 -11.951 -5.676 1.00 97.38 290 LYS A C 1
ATOM 2284 O O . LYS A 1 290 ? 9.896 -11.733 -4.614 1.00 97.38 290 LYS A O 1
ATOM 2289 N N . LEU A 1 291 ? 10.866 -11.000 -6.514 1.00 98.25 291 LEU A N 1
ATOM 2290 C CA . LEU A 1 291 ? 10.404 -9.622 -6.444 1.00 98.25 291 LEU A CA 1
ATOM 2291 C C . LEU A 1 291 ? 9.268 -9.481 -7.452 1.00 98.25 291 LEU A C 1
ATOM 2293 O O . LEU A 1 291 ? 9.459 -9.692 -8.647 1.00 98.25 291 LEU A O 1
ATOM 2297 N N . ILE A 1 292 ? 8.083 -9.147 -6.963 1.00 98.44 292 ILE A N 1
ATOM 2298 C CA . ILE A 1 292 ? 6.893 -8.941 -7.780 1.00 98.44 292 ILE A CA 1
ATOM 2299 C C . ILE A 1 292 ? 6.661 -7.438 -7.871 1.00 98.44 292 ILE A C 1
ATOM 2301 O O . ILE A 1 292 ? 6.579 -6.747 -6.854 1.00 98.44 292 ILE A O 1
ATOM 2305 N N . LEU A 1 293 ? 6.576 -6.930 -9.095 1.00 98.25 293 LEU A N 1
ATOM 2306 C CA . LEU A 1 293 ? 6.242 -5.546 -9.391 1.00 98.25 293 LEU A CA 1
ATOM 2307 C C . LEU A 1 293 ? 4.871 -5.512 -10.059 1.00 98.25 293 LEU A C 1
ATOM 2309 O O . LEU A 1 293 ? 4.736 -5.821 -11.240 1.00 98.25 293 LEU A O 1
ATOM 2313 N N . ARG A 1 294 ? 3.859 -5.106 -9.300 1.00 97.94 294 ARG A N 1
ATOM 2314 C CA . ARG A 1 294 ? 2.513 -4.862 -9.809 1.00 97.94 294 ARG A CA 1
ATOM 2315 C C . ARG A 1 294 ? 2.374 -3.380 -10.123 1.00 97.94 294 ARG A C 1
ATOM 2317 O O . ARG A 1 294 ? 2.665 -2.534 -9.279 1.00 97.94 294 ARG A O 1
ATOM 2324 N N . ARG A 1 295 ? 1.955 -3.053 -11.340 1.00 96.38 295 ARG A N 1
ATOM 2325 C CA . ARG A 1 295 ? 1.665 -1.682 -11.758 1.00 96.38 295 ARG A CA 1
ATOM 2326 C C . ARG A 1 295 ? 0.190 -1.556 -12.065 1.00 96.38 295 ARG A C 1
ATOM 2328 O O . ARG A 1 295 ? -0.308 -2.289 -12.914 1.00 96.38 295 ARG A O 1
ATOM 2335 N N . THR A 1 296 ? -0.452 -0.581 -11.448 1.00 94.69 296 THR A N 1
ATOM 2336 C CA . THR A 1 296 ? -1.820 -0.190 -11.772 1.00 94.69 296 THR A CA 1
ATOM 2337 C C . THR A 1 296 ? -1.766 1.176 -12.430 1.00 94.69 296 THR A C 1
ATOM 2339 O O . THR A 1 296 ? -1.207 2.113 -11.863 1.00 94.69 296 THR A O 1
ATOM 2342 N N . TYR A 1 297 ? -2.276 1.275 -13.654 1.00 91.94 297 TYR A N 1
ATOM 2343 C CA . TYR A 1 297 ? -2.310 2.516 -14.418 1.00 91.94 297 TYR A CA 1
ATOM 2344 C C . TYR A 1 297 ? -3.744 2.960 -14.645 1.00 91.94 297 TYR A C 1
ATOM 2346 O O . TYR A 1 297 ? -4.552 2.204 -15.183 1.00 91.94 297 TYR A O 1
ATOM 2354 N N . TRP A 1 298 ? -4.025 4.203 -14.273 1.00 89.25 298 TRP A N 1
ATOM 2355 C CA . TRP A 1 298 ? -5.295 4.862 -14.524 1.00 89.25 298 TRP A CA 1
ATOM 2356 C C . TRP A 1 298 ? -5.102 5.871 -15.662 1.00 89.25 298 TRP A C 1
ATOM 2358 O O . TRP A 1 298 ? -4.391 6.868 -15.469 1.00 89.25 298 TRP A O 1
ATOM 2368 N N . PRO A 1 299 ? -5.681 5.623 -16.852 1.00 83.56 299 PRO A N 1
ATOM 2369 C CA . PRO A 1 299 ? -5.608 6.561 -17.967 1.00 83.56 299 PRO A CA 1
ATOM 2370 C C . PRO A 1 299 ? -6.414 7.835 -17.673 1.00 83.56 299 PRO A C 1
ATOM 2372 O O . PRO A 1 299 ? -7.300 7.843 -16.816 1.00 83.56 299 PRO A O 1
ATOM 2375 N N . ASN A 1 300 ? -6.134 8.921 -18.400 1.00 74.44 300 ASN A N 1
ATOM 2376 C CA . ASN A 1 300 ? -6.908 10.156 -18.261 1.00 74.44 300 ASN A CA 1
ATOM 2377 C C . ASN A 1 300 ? -8.372 9.925 -18.642 1.00 74.44 300 ASN A C 1
ATOM 2379 O O . ASN A 1 300 ? -8.663 9.625 -19.801 1.00 74.44 300 ASN A O 1
ATOM 2383 N N . LEU A 1 301 ? -9.299 10.152 -17.712 1.00 58.03 301 LEU A N 1
ATOM 2384 C CA . LEU A 1 301 ? -10.738 10.034 -17.970 1.00 58.03 301 LEU A CA 1
ATOM 2385 C C . LEU A 1 301 ? -11.247 11.032 -19.025 1.00 58.03 301 LEU A C 1
ATOM 2387 O O . LEU A 1 301 ? -12.319 10.825 -19.584 1.00 58.03 301 LEU A O 1
ATOM 2391 N N . LEU A 1 302 ? -10.500 12.105 -19.313 1.00 55.72 302 LEU A N 1
ATOM 2392 C CA . LEU A 1 302 ? -10.894 13.100 -20.319 1.00 55.72 302 LEU A CA 1
ATOM 2393 C C . LEU A 1 302 ? -10.664 12.644 -21.771 1.00 55.72 302 LEU A C 1
ATOM 2395 O O . LEU A 1 302 ? -11.312 13.174 -22.669 1.00 55.72 302 LEU A O 1
ATOM 2399 N N . GLU A 1 303 ? -9.777 11.675 -22.014 1.00 50.66 303 GLU A N 1
ATOM 2400 C CA . GLU A 1 303 ? -9.412 11.214 -23.371 1.00 50.66 303 GLU A CA 1
ATOM 2401 C C . GLU A 1 303 ? -9.604 9.702 -23.577 1.00 50.66 303 GLU A C 1
ATOM 2403 O O . GLU A 1 303 ? -9.613 9.216 -24.708 1.00 50.66 303 GLU A O 1
ATOM 2408 N N . SER A 1 304 ? -9.786 8.947 -22.494 1.00 52.34 304 SER A N 1
ATOM 2409 C CA . SER A 1 304 ? -9.928 7.494 -22.504 1.00 52.34 304 SER A CA 1
ATOM 2410 C C . SER A 1 304 ? -11.395 7.063 -22.511 1.00 52.34 304 SER A C 1
ATOM 2412 O O . SER A 1 304 ? -12.161 7.427 -21.624 1.00 52.34 304 SER A O 1
ATOM 2414 N N . SER A 1 305 ? -11.784 6.192 -23.449 1.00 53.75 305 SER A N 1
ATOM 2415 C CA . SER A 1 305 ? -13.064 5.466 -23.375 1.00 53.75 305 SER A CA 1
ATOM 2416 C C . SER A 1 305 ? -13.058 4.339 -22.329 1.00 53.75 305 SER A C 1
ATOM 2418 O O . SER A 1 305 ? -14.090 3.709 -22.106 1.00 53.75 305 SER A O 1
ATOM 2420 N N . LYS A 1 306 ? -11.899 4.040 -21.724 1.00 57.09 306 LYS A N 1
ATOM 2421 C CA . LYS A 1 306 ? -11.741 3.072 -20.632 1.00 57.09 306 LYS A CA 1
ATOM 2422 C C . LYS A 1 306 ? -11.787 3.803 -19.291 1.00 57.09 306 LYS A C 1
ATOM 2424 O O . LYS A 1 306 ? -10.944 4.661 -19.027 1.00 57.09 306 LYS A O 1
ATOM 2429 N N . SER A 1 307 ? -12.747 3.433 -18.449 1.00 65.12 307 SER A N 1
ATOM 2430 C CA . SER A 1 307 ? -12.852 3.890 -17.058 1.00 65.12 307 SER A CA 1
ATOM 2431 C C . SER A 1 307 ? -12.076 3.011 -16.076 1.00 65.12 307 SER A C 1
ATOM 2433 O O . SER A 1 307 ? -11.855 3.418 -14.939 1.00 65.12 307 SER A O 1
ATOM 2435 N N . GLU A 1 308 ? -11.696 1.801 -16.487 1.00 84.69 308 GLU A N 1
ATOM 2436 C CA . GLU A 1 308 ? -11.039 0.831 -15.613 1.00 84.69 308 GLU A CA 1
ATOM 2437 C C . GLU A 1 308 ? -9.512 0.935 -15.692 1.00 84.69 308 GLU A C 1
ATOM 2439 O O . GLU A 1 308 ? -8.964 1.159 -16.777 1.00 84.69 308 GLU A O 1
ATOM 2444 N N . PRO A 1 309 ? -8.813 0.771 -14.556 1.00 91.12 309 PRO A N 1
ATOM 2445 C CA . PRO A 1 309 ? -7.364 0.727 -14.548 1.00 91.12 309 PRO A CA 1
ATOM 2446 C C . PRO A 1 309 ? -6.825 -0.542 -15.202 1.00 91.12 309 PRO A C 1
ATOM 2448 O O . PRO A 1 309 ? -7.397 -1.624 -15.078 1.00 91.12 309 PRO A O 1
ATOM 2451 N N . THR A 1 310 ? -5.642 -0.425 -15.796 1.00 93.06 310 THR A N 1
ATOM 2452 C CA . THR A 1 310 ? -4.905 -1.572 -16.328 1.00 93.06 310 THR A CA 1
ATOM 2453 C C . THR A 1 310 ? -3.866 -2.024 -15.321 1.00 93.06 310 THR A C 1
ATOM 2455 O O . THR A 1 310 ? -2.990 -1.249 -14.925 1.00 93.06 310 THR A O 1
ATOM 2458 N N . ILE A 1 311 ? -3.956 -3.293 -14.927 1.00 96.31 311 ILE A N 1
ATOM 2459 C CA . ILE A 1 311 ? -3.020 -3.932 -14.004 1.00 96.31 311 ILE A CA 1
ATOM 2460 C C . ILE A 1 311 ? -2.069 -4.816 -14.802 1.00 96.31 311 ILE A C 1
ATOM 2462 O O . ILE A 1 311 ? -2.505 -5.691 -15.548 1.00 96.31 311 ILE A O 1
ATOM 2466 N N . SER A 1 312 ? -0.771 -4.607 -14.607 1.00 97.25 312 SER A N 1
ATOM 2467 C CA . SER A 1 312 ? 0.289 -5.458 -15.145 1.00 97.25 312 SER A CA 1
ATOM 2468 C C . SER A 1 312 ? 1.207 -5.938 -14.031 1.00 97.25 312 SER A C 1
ATOM 2470 O O . SER A 1 312 ? 1.547 -5.153 -13.142 1.00 97.25 312 SER A O 1
ATOM 2472 N N . THR A 1 313 ? 1.672 -7.177 -14.123 1.00 98.19 313 THR A N 1
ATOM 2473 C CA . THR A 1 313 ? 2.583 -7.785 -13.152 1.00 98.19 313 THR A CA 1
ATOM 2474 C C . THR A 1 313 ? 3.874 -8.200 -13.841 1.00 98.19 313 THR A C 1
ATOM 2476 O O . THR A 1 313 ? 3.862 -8.917 -14.840 1.00 98.19 313 THR A O 1
ATOM 2479 N N . GLU A 1 314 ? 4.997 -7.759 -13.288 1.00 97.94 314 GLU A N 1
ATOM 2480 C CA . GLU A 1 314 ? 6.336 -8.177 -13.684 1.00 97.94 314 GLU A CA 1
ATOM 2481 C C . GLU A 1 314 ? 6.958 -9.014 -12.561 1.00 97.94 314 GLU A C 1
ATOM 2483 O O . GLU A 1 314 ? 6.938 -8.610 -11.393 1.00 97.94 314 GLU A O 1
ATOM 2488 N N . ILE A 1 315 ? 7.532 -10.166 -12.907 1.00 97.94 315 ILE A N 1
ATOM 2489 C CA . ILE A 1 315 ? 8.177 -11.061 -11.940 1.00 97.94 315 ILE A CA 1
ATOM 2490 C C . ILE A 1 315 ? 9.683 -11.022 -12.139 1.00 97.94 315 ILE A C 1
ATOM 2492 O O . ILE A 1 315 ? 10.184 -11.189 -13.249 1.00 97.94 315 ILE A O 1
ATOM 2496 N N . PHE A 1 316 ? 10.415 -10.841 -11.046 1.00 98.06 316 PHE A N 1
ATOM 2497 C CA . PHE A 1 316 ? 11.866 -10.799 -11.051 1.00 98.06 316 PHE A CA 1
ATOM 2498 C C . PHE A 1 316 ? 12.442 -11.892 -10.172 1.00 98.06 316 PHE A C 1
ATOM 2500 O O . PHE A 1 316 ? 12.019 -12.103 -9.031 1.00 98.06 316 PHE A O 1
ATOM 2507 N N . LEU A 1 317 ? 13.465 -12.548 -10.702 1.00 97.00 317 LEU A N 1
ATOM 2508 C CA . LEU A 1 317 ? 14.246 -13.545 -9.998 1.00 97.00 317 LEU A CA 1
ATOM 2509 C C . LEU A 1 317 ? 15.570 -12.930 -9.567 1.00 97.00 317 LEU A C 1
ATOM 2511 O O . LEU A 1 317 ? 16.209 -12.177 -10.309 1.00 97.00 317 LEU A O 1
ATOM 2515 N N . ARG A 1 318 ? 15.983 -13.257 -8.346 1.00 95.69 318 ARG A N 1
ATOM 2516 C CA . ARG A 1 318 ? 17.267 -12.820 -7.811 1.00 95.69 318 ARG A CA 1
ATOM 2517 C C . ARG A 1 318 ? 18.393 -13.466 -8.616 1.00 95.69 318 ARG A C 1
ATOM 2519 O O . ARG A 1 318 ? 18.463 -14.689 -8.724 1.00 95.69 318 ARG A O 1
ATOM 2526 N N . VAL A 1 319 ? 19.283 -12.645 -9.161 1.00 92.69 319 VAL A N 1
ATOM 2527 C CA . VAL A 1 319 ? 20.485 -13.109 -9.854 1.00 92.69 319 VAL A CA 1
ATOM 2528 C C . VAL A 1 319 ? 21.511 -13.493 -8.787 1.00 92.69 319 VAL A C 1
ATOM 2530 O O . VAL A 1 319 ? 21.856 -12.641 -7.963 1.00 92.69 319 VAL A O 1
ATOM 2533 N N . PRO A 1 320 ? 22.004 -14.745 -8.765 1.00 87.06 320 PRO A N 1
ATOM 2534 C CA . PRO A 1 320 ? 23.064 -15.132 -7.848 1.00 87.06 320 PRO A CA 1
ATOM 2535 C C . PRO A 1 320 ? 24.283 -14.242 -8.071 1.00 87.06 320 PRO A C 1
ATOM 2537 O O . PRO A 1 320 ? 24.705 -14.038 -9.214 1.00 87.06 320 PRO A O 1
ATOM 2540 N N . GLU A 1 321 ? 24.873 -13.728 -6.995 1.00 79.19 321 GLU A N 1
ATOM 2541 C CA . GLU A 1 321 ? 26.174 -13.085 -7.119 1.00 79.19 321 GLU A CA 1
ATOM 2542 C C . GLU A 1 321 ? 27.148 -14.118 -7.681 1.00 79.19 321 GLU A C 1
ATOM 2544 O O . GLU A 1 321 ? 27.273 -15.228 -7.155 1.00 79.19 321 GLU A O 1
ATOM 2549 N N . LYS A 1 322 ? 27.816 -13.783 -8.791 1.00 70.44 322 LYS A N 1
ATOM 2550 C CA . LYS A 1 322 ? 28.934 -14.592 -9.264 1.00 70.44 322 LYS A CA 1
ATOM 2551 C C . LYS A 1 322 ? 29.970 -14.549 -8.151 1.00 70.44 322 LYS A C 1
ATOM 2553 O O . LYS A 1 322 ? 30.684 -13.560 -8.022 1.00 70.44 322 LYS A O 1
ATOM 2558 N N . THR A 1 323 ? 30.043 -15.601 -7.341 1.00 49.75 323 THR A N 1
ATOM 2559 C CA . THR A 1 323 ? 31.169 -15.803 -6.436 1.00 49.75 323 THR A CA 1
ATOM 2560 C C . THR A 1 323 ? 32.407 -15.801 -7.315 1.00 49.75 323 THR A C 1
ATOM 2562 O O . THR A 1 323 ? 32.609 -16.743 -8.089 1.00 49.75 323 THR A O 1
ATOM 2565 N N . CYS A 1 324 ? 33.197 -14.728 -7.262 1.00 41.97 324 CYS A N 1
ATOM 2566 C CA . CYS A 1 324 ? 34.538 -14.743 -7.813 1.00 41.97 324 CYS A CA 1
ATOM 2567 C C . CYS A 1 324 ? 35.251 -15.901 -7.116 1.00 41.97 324 CYS A C 1
ATOM 2569 O O . CYS A 1 324 ? 35.534 -15.837 -5.922 1.00 41.97 324 CYS A O 1
ATOM 2571 N N . LYS A 1 325 ? 35.439 -17.011 -7.834 1.00 41.59 325 LYS A N 1
ATOM 2572 C CA . LYS A 1 325 ? 36.362 -18.048 -7.395 1.00 41.59 325 LYS A CA 1
ATOM 2573 C C . LYS A 1 325 ? 37.737 -17.385 -7.425 1.00 41.59 325 LYS A C 1
ATOM 2575 O O . LYS A 1 325 ? 38.209 -17.061 -8.513 1.00 41.59 325 LYS A O 1
ATOM 2580 N N . ASN A 1 326 ? 38.264 -17.089 -6.238 1.00 38.53 326 ASN A N 1
ATOM 2581 C CA . ASN A 1 326 ? 39.633 -16.613 -6.045 1.00 38.53 326 ASN A CA 1
ATOM 2582 C C . ASN A 1 326 ? 40.642 -17.619 -6.592 1.00 38.53 326 ASN A C 1
ATOM 2584 O O . ASN A 1 326 ? 40.380 -18.839 -6.450 1.00 38.53 326 ASN A O 1
#

InterPro domains:
  IPR000086 NUDIX hydrolase domain [PF00293] (2-131)
  IPR000086 NUDIX hydrolase domain [PS51462] (1-135)
  IPR015797 NUDIX hydrolase-like domain superfamily [SSF55811] (2-133)

pLDDT: mean 86.77, std 12.2, range [38.53, 98.44]

Sequence (326 aa):
SWQAPQGGVDDAWEANNFVPETIAQAAARELYEEMGLKCDKDVILMNGNAVEPVRYDTSGTDNWLTKSGFQGQELHWCVFRCVNGNGDINPDEMCDLTGKNGEQAEFSKVQWMNISAVVENMWPGKRGPYEELQKAFPTIEEQWESRCNDLDFTGTWSRDASLNENVYEGLLDRGIASEKAKRGADAPYIHKWARNTLSGSCTVWNVVTYDGDDTATVRRTLDYQIGPFKELFLGEALLFNKKGGGFLERQTLYLADAESDNNVAHVTLTAIPRENGGHEESRRLLKGNKLILRRTYWPNLLESSKSEPTISTEIFLRVPEKTCKN